Protein AF-0000000065775229 (afdb_homodimer)

Secondary structure (DSSP, 8-state):
-EEEEEE---HHHHTTTEEEES--SS-SEEETTTTEEEE---S---B-TT-EEEEEEEEE--B-SSEEEEEEEE-TTB-EEEEESS---EEEEEEEEETTEEEEEEEEEPPTT-EEEEPTT-EEPPPEEBSS-EEEEEEEEESSS---EEEEEEEEEEEE-/-EEEEEE---HHHHTTTEEEES--SS-SEEETTTTEEEE---S---B-TT-EEEEEEEEE--B-SSEEEEEEEE-TTB-EEEEESS---EEEEEEEEETTEEEEEEEEEPPTT-EEEEPTT-EEPPPEEBSS-EEEEEEEEESSS---EEEEEEEEEEEE-

Sequence (322 aa):
MERLMIEPLTAEAFAPFGDLIDVLGPPDRLINAGLCGRHHDLARLDFDAEGRAGISLFDAQARTLPHVLDLVERHPLGSQAFLPLDGVPFLVCVAEDADGVPVRFRAFLTAPGQGVNILRNCWHGVLAPIGAPGRYAVVDRIGPGANLQEYPLPVPLLVEGMERLMIEPLTAEAFAPFGDLIDVLGPPDRLINAGLCGRHHDLARLDFDAEGRAGISLFDAQARTLPHVLDLVERHPLGSQAFLPLDGVPFLVCVAEDADGVPVRFRAFLTAPGQGVNILRNCWHGVLAPIGAPGRYAVVDRIGPGANLQEYPLPVPLLVEG

pLDDT: mean 97.76, std 1.79, range [86.38, 98.94]

Nearest PDB structures (foldseek):
  2bdr-assembly1_B  TM=9.431E-01  e=4.589E-16  Pseudomonas putida KT2440
  1yqc-assembly1_B  TM=9.133E-01  e=1.201E-13  Escherichia coli O157:H7
  1xsq-assembly1_A  TM=9.050E-01  e=7.170E-14  Escherichia coli
  1xsr-assembly1_B  TM=9.024E-01  e=1.140E-13  Shigella flexneri
  4lej-assembly1_A  TM=4.852E-01  e=2.423E-02  Pinus koraiensis

Radius of gyration: 20.3 Å; Cα contacts (8 Å, |Δi|>4): 924; chains: 2; bounding box: 38×64×42 Å

InterPro domains:
  IPR007247 Ureidoglycolate lyase [PF04115] (1-159)
  IPR007247 Ureidoglycolate lyase [PIRSF017306] (4-143)
  IPR007247 Ureidoglycolate lyase [PTHR21221] (3-133)
  IPR011051 RmlC-like cupin domain superfamily [SSF51182] (3-159)
  IPR023525 Ureidoglycolate lyase, bacterial [MF_00616] (2-161)
  IPR024060 Ureidoglycolate lyase domain superfamily [G3DSA:2.60.120.480] (2-158)
  IPR047233 Ureidoglycolate amidohydrolase, cupin domain [cd20298] (53-141)

Organism: Rhodobacter capsulatus (strain ATCC BAA-309 / NBRC 16581 / SB1003) (NCBI:txid272942)

Structure (mmCIF, N/CA/C/O backbone):
data_AF-0000000065775229-model_v1
#
loop_
_entity.id
_entity.type
_entity.pdbx_description
1 polymer 'Ureidoglycolate lyase'
#
loop_
_atom_site.group_PDB
_atom_site.id
_atom_site.type_symbol
_atom_site.label_atom_id
_atom_site.label_alt_id
_atom_site.label_comp_id
_atom_site.label_asym_id
_atom_site.label_entity_id
_atom_site.label_seq_id
_atom_site.pdbx_PDB_ins_code
_atom_site.Cartn_x
_atom_site.Cartn_y
_atom_site.Cartn_z
_atom_site.occupancy
_atom_site.B_iso_or_equiv
_atom_site.auth_seq_id
_atom_site.auth_comp_id
_atom_site.auth_asym_id
_atom_site.auth_atom_id
_atom_site.pdbx_PDB_model_num
ATOM 1 N N . MET A 1 1 ? 5.926 33.031 14.641 1 86.38 1 MET A N 1
ATOM 2 C CA . MET A 1 1 ? 5.574 31.625 14.352 1 86.38 1 MET A CA 1
ATOM 3 C C . MET A 1 1 ? 5.934 30.719 15.531 1 86.38 1 MET A C 1
ATOM 5 O O . MET A 1 1 ? 6.992 30.875 16.141 1 86.38 1 MET A O 1
ATOM 9 N N . GLU A 1 2 ? 4.977 30 16 1 93.44 2 GLU A N 1
ATOM 10 C CA . GLU A 1 2 ? 5.23 29.031 17.062 1 93.44 2 GLU A CA 1
ATOM 11 C C . GLU A 1 2 ? 5.953 27.797 16.531 1 93.44 2 GLU A C 1
ATOM 13 O O . GLU A 1 2 ? 5.742 27.391 15.391 1 93.44 2 GLU A O 1
ATOM 18 N N . ARG A 1 3 ? 6.836 27.297 17.359 1 97.69 3 ARG A N 1
ATOM 19 C CA . ARG A 1 3 ? 7.613 26.125 16.984 1 97.69 3 ARG A CA 1
ATOM 20 C C . ARG A 1 3 ? 6.879 24.828 17.344 1 97.69 3 ARG A C 1
ATOM 22 O O . ARG A 1 3 ? 6.254 24.75 18.406 1 97.69 3 ARG A O 1
ATOM 29 N N . LEU A 1 4 ? 6.879 23.938 16.453 1 98.5 4 LEU A N 1
ATOM 30 C CA . LEU A 1 4 ? 6.367 22.594 16.672 1 98.5 4 LEU A CA 1
ATOM 31 C C . LEU A 1 4 ? 7.488 21.562 16.578 1 98.5 4 LEU A C 1
ATOM 33 O O . LEU A 1 4 ? 8.023 21.312 15.492 1 98.5 4 LEU A O 1
ATOM 37 N N . MET A 1 5 ? 7.859 20.906 17.75 1 98.62 5 MET A N 1
ATOM 38 C CA . MET A 1 5 ? 8.977 19.984 17.781 1 98.62 5 MET A CA 1
ATOM 39 C C . MET A 1 5 ? 8.539 18.594 17.312 1 98.62 5 MET A C 1
ATOM 41 O O . MET A 1 5 ? 7.492 18.094 17.719 1 98.62 5 MET A O 1
ATOM 45 N N . ILE A 1 6 ? 9.414 18.016 16.484 1 98.69 6 ILE A N 1
ATOM 46 C CA . ILE A 1 6 ? 9.164 16.641 16.062 1 98.69 6 ILE A CA 1
ATOM 47 C C . ILE A 1 6 ? 9.359 15.688 17.234 1 98.69 6 ILE A C 1
ATOM 49 O O . ILE A 1 6 ? 10.375 15.742 17.938 1 98.69 6 ILE A O 1
ATOM 53 N N . GLU A 1 7 ? 8.375 14.875 17.453 1 98 7 GLU A N 1
ATOM 54 C CA . GLU A 1 7 ? 8.461 13.883 18.516 1 98 7 GLU A CA 1
ATOM 55 C C . GLU A 1 7 ? 8.695 12.484 17.953 1 98 7 GLU A C 1
ATOM 57 O O . GLU A 1 7 ? 8.5 12.25 16.75 1 98 7 GLU A O 1
ATOM 62 N N . PRO A 1 8 ? 9.156 11.523 18.812 1 96.75 8 PRO A N 1
ATOM 63 C CA . PRO A 1 8 ? 9.305 10.148 18.328 1 96.75 8 PRO A CA 1
ATOM 64 C C . PRO A 1 8 ? 7.988 9.547 17.844 1 96.75 8 PRO A C 1
ATOM 66 O O . PRO A 1 8 ? 6.957 9.688 18.5 1 96.75 8 PRO A O 1
ATOM 69 N N . LEU A 1 9 ? 8.047 8.93 16.719 1 98.38 9 LEU A N 1
ATOM 70 C CA . LEU A 1 9 ? 6.871 8.258 16.188 1 98.38 9 LEU A CA 1
ATOM 71 C C . LEU A 1 9 ? 6.742 6.852 16.75 1 98.38 9 LEU A C 1
ATOM 73 O O . LEU A 1 9 ? 7.566 5.98 16.469 1 98.38 9 LEU A O 1
ATOM 77 N N . THR A 1 10 ? 5.809 6.613 17.594 1 98 10 THR A N 1
ATOM 78 C CA . THR A 1 10 ? 5.457 5.293 18.109 1 98 10 THR A CA 1
ATOM 79 C C . THR A 1 10 ? 3.984 4.984 17.844 1 98 10 THR A C 1
ATOM 81 O O . THR A 1 10 ? 3.186 5.898 17.625 1 98 10 THR A O 1
ATOM 84 N N . ALA A 1 11 ? 3.707 3.688 17.891 1 98.06 11 ALA A N 1
ATOM 85 C CA . ALA A 1 11 ? 2.314 3.285 17.703 1 98.06 11 ALA A CA 1
ATOM 86 C C . ALA A 1 11 ? 1.413 3.934 18.75 1 98.06 11 ALA A C 1
ATOM 88 O O . ALA A 1 11 ? 0.312 4.391 18.438 1 98.06 11 ALA A O 1
ATOM 89 N N . GLU A 1 12 ? 1.84 3.99 19.938 1 97.94 12 GLU A N 1
ATOM 90 C CA . GLU A 1 12 ? 1.057 4.539 21.031 1 97.94 12 GLU A CA 1
ATOM 91 C C . GLU A 1 12 ? 0.839 6.039 20.859 1 97.94 12 GLU A C 1
ATOM 93 O O . GLU A 1 12 ? -0.276 6.535 21.047 1 97.94 12 GLU A O 1
ATOM 98 N N . ALA A 1 13 ? 1.871 6.77 20.578 1 98.19 13 ALA A N 1
ATOM 99 C CA . ALA A 1 13 ? 1.801 8.227 20.453 1 98.19 13 ALA A CA 1
ATOM 100 C C . ALA A 1 13 ? 0.902 8.633 19.297 1 98.19 13 ALA A C 1
ATOM 102 O O . ALA A 1 13 ? 0.229 9.664 19.359 1 98.19 13 ALA A O 1
ATOM 103 N N . PHE A 1 14 ? 0.877 7.816 18.234 1 98.75 14 PHE A N 1
ATOM 104 C CA . PHE A 1 14 ? 0.181 8.188 17 1 98.75 14 PHE A CA 1
ATOM 105 C C . PHE A 1 14 ? -1.238 7.633 17 1 98.75 14 PHE A C 1
ATOM 107 O O . PHE A 1 14 ? -2.072 8.055 16.203 1 98.75 14 PHE A O 1
ATOM 114 N N . ALA A 1 15 ? -1.631 6.77 17.922 1 98.62 15 ALA A N 1
ATOM 115 C CA . ALA A 1 15 ? -2.859 5.98 17.969 1 98.62 15 ALA A CA 1
ATOM 116 C C . ALA A 1 15 ? -4.09 6.879 17.875 1 98.62 15 ALA A C 1
ATOM 118 O O . ALA A 1 15 ? -5.082 6.523 17.234 1 98.62 15 ALA A O 1
ATOM 119 N N . PRO A 1 16 ? -4.105 8.055 18.5 1 98.62 16 PRO A N 1
ATOM 120 C CA . PRO A 1 16 ? -5.309 8.891 18.438 1 98.62 16 PRO A CA 1
ATOM 121 C C . PRO A 1 16 ? -5.574 9.43 17.031 1 98.62 16 PRO A C 1
ATOM 123 O O . PRO A 1 16 ? -6.699 9.836 16.719 1 98.62 16 PRO A O 1
ATOM 126 N N . PHE A 1 17 ? -4.543 9.453 16.188 1 98.88 17 PHE A N 1
ATOM 127 C CA . PHE A 1 17 ? -4.637 10.109 14.891 1 98.88 17 PHE A CA 1
ATOM 128 C C . PHE A 1 17 ? -4.613 9.086 13.766 1 98.88 17 PHE A C 1
ATOM 130 O O . PHE A 1 17 ? -5.016 9.391 12.633 1 98.88 17 PHE A O 1
ATOM 137 N N . GLY A 1 18 ? -4.016 7.965 14.086 1 98.81 18 GLY A N 1
ATOM 138 C CA . GLY A 1 18 ? -3.836 6.98 13.031 1 98.81 18 GLY A CA 1
ATOM 139 C C . GLY A 1 18 ? -3.061 5.758 13.477 1 98.81 18 GLY A C 1
ATOM 140 O O . GLY A 1 18 ? -3.025 5.441 14.672 1 98.81 18 GLY A O 1
ATOM 141 N N . ASP A 1 19 ? -2.617 5.039 12.516 1 98.88 19 ASP A N 1
ATOM 142 C CA . ASP A 1 19 ? -1.908 3.785 12.742 1 98.88 19 ASP A CA 1
ATOM 143 C C . ASP A 1 19 ? -0.494 3.842 12.172 1 98.88 19 ASP A C 1
ATOM 145 O O . ASP A 1 19 ? -0.294 4.289 11.039 1 98.88 19 ASP A O 1
ATOM 149 N N . LEU A 1 20 ? 0.449 3.443 13.031 1 98.75 20 LEU A N 1
ATOM 150 C CA . LEU A 1 20 ? 1.784 3.176 12.5 1 98.75 20 LEU A CA 1
ATOM 151 C C . LEU A 1 20 ? 1.82 1.846 11.758 1 98.75 20 LEU A C 1
ATOM 153 O O . LEU A 1 20 ? 1.409 0.816 12.297 1 98.75 20 LEU A O 1
ATOM 157 N N . ILE A 1 21 ? 2.184 1.854 10.523 1 98.75 21 ILE A N 1
ATOM 158 C CA . ILE A 1 21 ? 2.346 0.64 9.727 1 98.75 21 ILE A CA 1
ATOM 159 C C . ILE A 1 21 ? 3.822 0.248 9.688 1 98.75 21 ILE A C 1
ATOM 161 O 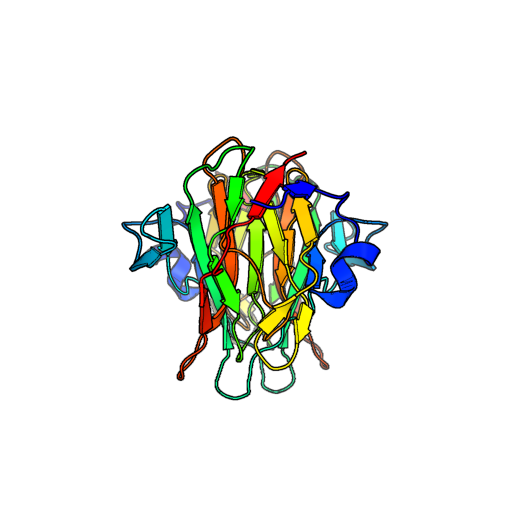O . ILE A 1 21 ? 4.598 0.816 8.914 1 98.75 21 ILE A O 1
ATOM 165 N N . ASP A 1 22 ? 4.156 -0.674 10.484 1 97.19 22 ASP A N 1
ATOM 166 C CA . ASP A 1 22 ? 5.527 -1.135 10.68 1 97.19 22 ASP A CA 1
ATOM 167 C C . ASP A 1 22 ? 5.555 -2.535 11.289 1 97.19 22 ASP A C 1
ATOM 169 O O . ASP A 1 22 ? 4.527 -3.045 11.734 1 97.19 22 ASP A O 1
ATOM 173 N N . VAL A 1 23 ? 6.727 -3.145 11.141 1 95.06 23 VAL A N 1
ATOM 174 C CA . VAL A 1 23 ? 6.953 -4.422 11.805 1 95.06 23 VAL A CA 1
ATOM 175 C C . VAL A 1 23 ? 7.402 -4.184 13.25 1 95.06 23 VAL A C 1
ATOM 177 O O . VAL A 1 23 ? 8.555 -3.816 13.492 1 95.06 23 VAL A O 1
ATOM 180 N N . LEU A 1 24 ? 6.52 -4.324 14.188 1 89.5 24 LEU A N 1
ATOM 181 C CA . LEU A 1 24 ? 6.793 -3.936 15.57 1 89.5 24 LEU A CA 1
ATOM 182 C C . LEU A 1 24 ? 6.988 -5.168 16.453 1 89.5 24 LEU A C 1
ATOM 184 O O . LEU A 1 24 ? 7.352 -5.043 17.625 1 89.5 24 LEU A O 1
ATOM 188 N N . GLY A 1 25 ? 6.941 -6.301 15.969 1 92.25 25 GLY A N 1
ATOM 189 C CA . GLY A 1 25 ? 7.066 -7.555 16.703 1 92.25 25 GLY A CA 1
ATOM 190 C C . GLY A 1 25 ? 7.051 -8.773 15.797 1 92.25 25 GLY A C 1
ATOM 191 O O . GLY A 1 25 ? 7.281 -8.664 14.586 1 92.25 25 GLY A O 1
ATOM 192 N N . PRO A 1 26 ? 6.902 -9.93 16.484 1 96.31 26 PRO A N 1
ATOM 193 C CA . PRO A 1 26 ? 6.801 -11.133 15.648 1 96.31 26 PRO A CA 1
ATOM 194 C C . PRO A 1 26 ? 5.574 -11.117 14.742 1 96.31 26 PRO A C 1
ATOM 196 O O . PRO A 1 26 ? 4.59 -10.438 15.031 1 96.31 26 PRO A O 1
ATOM 199 N N . PRO A 1 27 ? 5.73 -11.789 13.625 1 97.44 27 PRO A N 1
ATOM 200 C CA . PRO A 1 27 ? 4.551 -11.852 12.758 1 97.44 27 PRO A CA 1
ATOM 201 C C . PRO A 1 27 ? 3.363 -12.539 13.438 1 97.44 27 PRO A C 1
ATOM 203 O O . PRO A 1 27 ? 3.551 -13.383 14.312 1 97.44 27 PRO A O 1
ATOM 206 N N . ASP A 1 28 ? 2.174 -12.156 13.031 1 96.94 28 ASP A N 1
ATOM 207 C CA . ASP A 1 28 ? 0.947 -12.773 13.531 1 96.94 28 ASP A CA 1
ATOM 208 C C . ASP A 1 28 ? 0.822 -14.219 13.039 1 96.94 28 ASP A C 1
ATOM 210 O O . ASP A 1 28 ? 0.236 -15.062 13.719 1 96.94 28 ASP A O 1
ATOM 214 N N . ARG A 1 29 ? 1.311 -14.398 11.758 1 96.25 29 ARG A N 1
ATOM 215 C CA . ARG A 1 29 ? 1.207 -15.688 11.094 1 96.25 29 ARG A CA 1
ATOM 216 C C . ARG A 1 29 ? 2.418 -15.945 10.203 1 96.25 29 ARG A C 1
ATOM 218 O O . ARG A 1 29 ? 2.994 -15.008 9.648 1 96.25 29 ARG A O 1
ATOM 225 N N . LEU A 1 30 ? 2.793 -17.219 10.172 1 96.25 30 LEU A N 1
ATOM 226 C CA . LEU A 1 30 ? 3.703 -17.672 9.125 1 96.25 30 LEU A CA 1
ATOM 227 C C . LEU A 1 30 ? 2.932 -18.297 7.969 1 96.25 30 LEU A C 1
ATOM 229 O O . LEU A 1 30 ? 2.133 -19.219 8.18 1 96.25 30 LEU A O 1
ATOM 233 N N . ILE A 1 31 ? 3.152 -17.781 6.809 1 96.06 31 ILE A N 1
ATOM 234 C CA . ILE A 1 31 ? 2.459 -18.281 5.633 1 96.06 31 ILE A CA 1
ATOM 235 C C . ILE A 1 31 ? 3.477 -18.75 4.594 1 96.06 31 ILE A C 1
ATOM 237 O O . ILE A 1 31 ? 4.688 -18.656 4.816 1 96.06 31 ILE A O 1
ATOM 241 N N . ASN A 1 32 ? 2.984 -19.312 3.418 1 95.19 32 ASN A N 1
ATOM 242 C CA . ASN A 1 32 ? 3.842 -19.797 2.344 1 95.19 32 ASN A CA 1
ATOM 243 C C . ASN A 1 32 ? 4.852 -20.828 2.854 1 95.19 32 ASN A C 1
ATOM 245 O O . ASN A 1 32 ? 6.055 -20.688 2.629 1 95.19 32 ASN A O 1
ATOM 249 N N . ALA A 1 33 ? 4.285 -21.828 3.604 1 93.88 33 ALA A N 1
ATOM 250 C CA . ALA A 1 33 ? 5.082 -22.938 4.125 1 93.88 33 ALA A CA 1
ATOM 251 C C . ALA A 1 33 ? 6.199 -22.422 5.031 1 93.88 33 ALA A C 1
ATOM 253 O O . ALA A 1 33 ? 7.32 -22.938 4.988 1 93.88 33 ALA A O 1
ATOM 254 N N . GLY A 1 34 ? 5.906 -21.312 5.691 1 95.25 34 GLY A N 1
ATOM 255 C CA . GLY A 1 34 ? 6.836 -20.781 6.68 1 95.25 34 GLY A CA 1
ATOM 256 C C . GLY A 1 34 ? 7.828 -19.797 6.098 1 95.25 34 GLY A C 1
ATOM 257 O O . GLY A 1 34 ? 8.664 -19.25 6.82 1 95.25 34 GLY A O 1
ATOM 258 N N . LEU A 1 35 ? 7.738 -19.469 4.863 1 96.06 35 LEU A N 1
ATOM 259 C CA . LEU A 1 35 ? 8.734 -18.656 4.184 1 96.06 35 LEU A CA 1
ATOM 260 C C . LEU A 1 35 ? 8.344 -17.172 4.211 1 96.06 35 LEU A C 1
ATOM 262 O O . LEU A 1 35 ? 9.055 -16.328 3.666 1 96.06 35 LEU A O 1
ATOM 266 N N . CYS A 1 36 ? 7.27 -16.859 4.844 1 97.94 36 CYS A N 1
ATOM 267 C CA . CYS A 1 36 ? 6.793 -15.484 4.859 1 97.94 36 CYS A CA 1
ATOM 268 C C . CYS A 1 36 ? 6.082 -15.172 6.168 1 97.94 36 CYS A C 1
ATOM 270 O O . CYS A 1 36 ? 5.172 -15.891 6.578 1 97.94 36 CYS A O 1
ATOM 272 N N . GLY A 1 37 ? 6.562 -14.141 6.898 1 98.31 37 GLY A N 1
ATOM 273 C CA . GLY A 1 37 ? 5.852 -13.633 8.055 1 98.31 37 GLY A CA 1
ATOM 274 C C . GLY A 1 37 ? 4.812 -12.578 7.707 1 98.31 37 GLY A C 1
ATOM 275 O O . GLY A 1 37 ? 5.117 -11.609 7.016 1 98.31 37 GLY A O 1
ATOM 276 N N . ARG A 1 38 ? 3.559 -12.812 8.117 1 98.38 38 ARG A N 1
ATOM 277 C CA . ARG A 1 38 ? 2.48 -11.859 7.883 1 98.38 38 ARG A CA 1
ATOM 278 C C . ARG A 1 38 ? 2.182 -11.055 9.141 1 98.38 38 ARG A C 1
ATOM 280 O O . ARG A 1 38 ? 1.9 -11.625 10.203 1 98.38 38 ARG A O 1
ATOM 287 N N . HIS A 1 39 ? 2.354 -9.75 9.102 1 98.56 39 HIS A N 1
ATOM 288 C CA . HIS A 1 39 ? 1.843 -8.812 10.094 1 98.56 39 HIS A CA 1
ATOM 289 C C . HIS A 1 39 ? 0.469 -8.281 9.688 1 98.56 39 HIS A C 1
ATOM 291 O O . HIS A 1 39 ? 0.359 -7.441 8.797 1 98.56 39 HIS A O 1
ATOM 297 N N . HIS A 1 40 ? -0.554 -8.719 10.375 1 98.31 40 HIS A N 1
ATOM 298 C CA . HIS A 1 40 ? -1.925 -8.773 9.875 1 98.31 40 HIS A CA 1
ATOM 299 C C . HIS A 1 40 ? -2.674 -7.48 10.195 1 98.31 40 HIS A C 1
ATOM 301 O O . HIS A 1 40 ? -2.697 -7.039 11.344 1 98.31 40 HIS A O 1
ATOM 307 N N . ASP A 1 41 ? -3.242 -6.844 9.188 1 98.38 41 ASP A N 1
ATOM 308 C CA . ASP A 1 41 ? -4.266 -5.809 9.312 1 98.38 41 ASP A CA 1
ATOM 309 C C . ASP A 1 41 ? -3.797 -4.672 10.211 1 98.38 41 ASP A C 1
ATOM 311 O O . ASP A 1 41 ? -4.406 -4.41 11.258 1 98.38 41 ASP A O 1
ATOM 315 N N . LEU A 1 42 ? -2.881 -3.893 9.68 1 98.62 42 LEU A N 1
ATOM 316 C CA . LEU A 1 42 ? -2.123 -2.961 10.508 1 98.62 42 LEU A CA 1
ATOM 317 C C . LEU A 1 42 ? -2.734 -1.565 10.453 1 98.62 42 LEU A C 1
ATOM 319 O O . LEU A 1 42 ? -2.256 -0.647 11.125 1 98.62 42 LEU A O 1
ATOM 323 N N . ALA A 1 43 ? -3.76 -1.337 9.703 1 98.75 43 ALA A N 1
ATOM 324 C CA . ALA A 1 43 ? -4.328 -0.006 9.516 1 98.75 43 ALA A CA 1
ATOM 325 C C . ALA A 1 43 ? -5.844 -0.028 9.695 1 98.75 43 ALA A C 1
ATOM 327 O O . ALA A 1 43 ? -6.531 -0.872 9.109 1 98.75 43 ALA A O 1
ATOM 328 N N . ARG A 1 44 ? -6.41 0.854 10.492 1 98.5 44 ARG A N 1
ATOM 329 C CA . ARG A 1 44 ? -7.852 1.054 10.633 1 98.5 44 ARG A CA 1
ATOM 330 C C . ARG A 1 44 ? -8.414 1.806 9.43 1 98.5 44 ARG A C 1
ATOM 332 O O . ARG A 1 44 ? -8.852 2.951 9.555 1 98.5 44 ARG A O 1
ATOM 339 N N . LEU A 1 45 ? -8.398 1.167 8.281 1 98.81 45 LEU A N 1
ATOM 340 C CA . LEU A 1 45 ? -9 1.77 7.094 1 98.81 45 LEU A CA 1
ATOM 341 C C . LEU A 1 45 ? -10.5 1.977 7.285 1 98.81 45 LEU A C 1
ATOM 343 O O . LEU A 1 45 ? -11.18 1.12 7.852 1 98.81 45 LEU A O 1
ATOM 347 N N . ASP A 1 46 ? -10.992 3.125 6.895 1 97.88 46 ASP A N 1
ATOM 348 C CA . ASP A 1 46 ? -12.398 3.484 7.062 1 97.88 46 ASP A CA 1
ATOM 349 C C . ASP A 1 46 ? -12.883 4.359 5.91 1 97.88 46 ASP A C 1
ATOM 351 O O . ASP A 1 46 ? -12.406 5.484 5.734 1 97.88 46 ASP A O 1
ATOM 355 N N . PHE A 1 47 ? -13.828 3.846 5.168 1 97.88 47 PHE A N 1
ATOM 356 C CA . PHE A 1 47 ? -14.43 4.555 4.043 1 97.88 47 PHE A CA 1
ATOM 357 C C . PHE A 1 47 ? -15.953 4.559 4.16 1 97.88 47 PHE A C 1
ATOM 359 O O . PHE A 1 47 ? -16.547 3.568 4.59 1 97.88 47 PHE A O 1
ATOM 366 N N . ASP A 1 48 ? -16.562 5.641 3.838 1 96.88 48 ASP A N 1
ATOM 367 C CA . ASP A 1 48 ? -18.016 5.703 3.926 1 96.88 48 ASP A CA 1
ATOM 368 C C . ASP A 1 48 ? -18.672 4.723 2.955 1 96.88 48 ASP A C 1
ATOM 370 O O . ASP A 1 48 ? -18 4.125 2.115 1 96.88 48 ASP A O 1
ATOM 374 N N . ALA A 1 49 ? -19.984 4.555 2.998 1 94.81 49 ALA A N 1
ATOM 375 C CA . ALA A 1 49 ? -20.734 3.518 2.293 1 94.81 49 ALA A CA 1
ATOM 376 C C . ALA A 1 49 ? -20.656 3.713 0.782 1 94.81 49 ALA A C 1
ATOM 378 O O . ALA A 1 49 ? -20.766 2.752 0.018 1 94.81 49 ALA A O 1
ATOM 379 N N . GLU A 1 50 ? -20.422 4.941 0.378 1 96.94 50 GLU A N 1
ATOM 380 C CA . GLU A 1 50 ? -20.438 5.223 -1.054 1 96.94 50 GLU A CA 1
ATOM 381 C C . GLU A 1 50 ? -19.031 5.16 -1.643 1 96.94 50 GLU A C 1
ATOM 383 O O . GLU A 1 50 ? -18.844 5.289 -2.855 1 96.94 50 GLU A O 1
ATOM 388 N N . GLY A 1 51 ? -18.078 5.012 -0.768 1 97.19 51 GLY A N 1
ATOM 389 C CA . GLY A 1 51 ? -16.703 4.973 -1.209 1 97.19 51 GLY A CA 1
ATOM 390 C C . GLY A 1 51 ? -16.094 3.586 -1.139 1 97.19 51 GLY A C 1
ATOM 391 O O . GLY A 1 51 ? -16.609 2.705 -0.455 1 97.19 51 GLY A O 1
ATOM 392 N N . ARG A 1 52 ? -15.023 3.352 -1.902 1 97.62 52 ARG A N 1
ATOM 393 C CA . ARG A 1 52 ? -14.211 2.141 -1.844 1 97.62 52 ARG A CA 1
ATOM 394 C C . ARG A 1 52 ? -12.734 2.479 -1.64 1 97.62 52 ARG A C 1
ATOM 396 O O . ARG A 1 52 ? -12.32 3.621 -1.849 1 97.62 52 ARG A O 1
ATOM 403 N N . ALA A 1 53 ? -11.984 1.479 -1.213 1 98.56 53 ALA A N 1
ATOM 404 C CA . ALA A 1 53 ? -10.531 1.64 -1.131 1 98.56 53 ALA A CA 1
ATOM 405 C C . ALA A 1 53 ? -9.914 1.739 -2.521 1 98.56 53 ALA A C 1
ATOM 407 O O . ALA A 1 53 ? -10.305 1.011 -3.438 1 98.56 53 ALA A O 1
ATOM 408 N N . GLY A 1 54 ? -9.023 2.635 -2.703 1 98.75 54 GLY A N 1
ATOM 409 C CA . GLY A 1 54 ? -8.195 2.729 -3.893 1 98.75 54 GLY A CA 1
ATOM 410 C C . GLY A 1 54 ? -6.715 2.83 -3.58 1 98.75 54 GLY A C 1
ATOM 411 O O . GLY A 1 54 ? -6.332 3.146 -2.451 1 98.75 54 GLY A O 1
ATOM 412 N N . ILE A 1 55 ? -5.895 2.463 -4.559 1 98.94 55 ILE A N 1
ATOM 413 C CA . ILE A 1 55 ? -4.449 2.641 -4.457 1 98.94 55 ILE A CA 1
ATOM 414 C C . ILE A 1 55 ? -3.979 3.643 -5.508 1 98.94 55 ILE A C 1
ATOM 416 O O . ILE A 1 55 ? -4.223 3.459 -6.703 1 98.94 55 ILE A O 1
ATOM 420 N N . SER A 1 56 ? -3.373 4.68 -5.094 1 98.81 56 SER A N 1
ATOM 421 C CA . SER A 1 56 ? -2.723 5.664 -5.957 1 98.81 56 SER A CA 1
ATOM 422 C C . SER A 1 56 ? -1.236 5.785 -5.633 1 98.81 56 SER A C 1
ATOM 424 O O . SER A 1 56 ? -0.795 5.379 -4.555 1 98.81 56 SER A O 1
ATOM 426 N N . LEU A 1 57 ? -0.496 6.246 -6.578 1 98.75 57 LEU A N 1
ATOM 427 C CA . LEU A 1 57 ? 0.902 6.578 -6.332 1 98.75 57 LEU A CA 1
ATOM 428 C C . LEU A 1 57 ? 1.104 8.094 -6.305 1 98.75 57 LEU A C 1
ATOM 430 O O . LEU A 1 57 ? 0.533 8.812 -7.125 1 98.75 57 LEU A O 1
ATOM 434 N N . PHE A 1 58 ? 1.78 8.578 -5.289 1 98.75 58 PHE A N 1
ATOM 435 C CA . PHE A 1 58 ? 2.154 9.977 -5.137 1 98.75 58 PHE A CA 1
ATOM 436 C C . PHE A 1 58 ? 3.65 10.164 -5.363 1 98.75 58 PHE A C 1
ATOM 438 O O . PHE A 1 58 ? 4.469 9.516 -4.715 1 98.75 58 PHE A O 1
ATOM 445 N N . ASP A 1 59 ? 4.023 10.938 -6.312 1 98.19 59 ASP A N 1
ATOM 446 C CA . ASP A 1 59 ? 5.391 11.406 -6.508 1 98.19 59 ASP A CA 1
ATOM 447 C C . ASP A 1 59 ? 5.574 12.805 -5.934 1 98.19 59 ASP A C 1
ATOM 449 O O . ASP A 1 59 ? 5.125 13.789 -6.523 1 98.19 59 ASP A O 1
ATOM 453 N N . ALA A 1 60 ? 6.238 12.852 -4.762 1 98.44 60 ALA A N 1
ATOM 454 C CA . ALA A 1 60 ? 6.23 14.094 -3.998 1 98.44 60 ALA A CA 1
ATOM 455 C C . ALA A 1 60 ? 7.625 14.719 -3.947 1 98.44 60 ALA A C 1
ATOM 457 O O . ALA A 1 60 ? 8.625 14.008 -3.789 1 98.44 60 ALA A O 1
ATOM 458 N N . GLN A 1 61 ? 7.688 15.984 -4.047 1 98.31 61 GLN A N 1
ATOM 459 C CA . GLN A 1 61 ? 8.945 16.719 -3.943 1 98.31 61 GLN A CA 1
ATOM 460 C C . GLN A 1 61 ? 9.422 16.797 -2.496 1 98.31 61 GLN A C 1
ATOM 462 O O . GLN A 1 61 ? 8.617 16.719 -1.565 1 98.31 61 GLN A O 1
ATOM 467 N N . ALA A 1 62 ? 10.711 16.953 -2.393 1 98.25 62 ALA A N 1
ATOM 468 C CA . ALA A 1 62 ? 11.336 17.016 -1.071 1 98.25 62 ALA A CA 1
ATOM 469 C C . ALA A 1 62 ? 10.969 18.312 -0.349 1 98.25 62 ALA A C 1
ATOM 471 O O . ALA A 1 62 ? 10.789 19.359 -0.982 1 98.25 62 ALA A O 1
ATOM 472 N N . ARG A 1 63 ? 10.82 18.172 0.938 1 97.81 63 ARG A N 1
ATOM 473 C CA . ARG A 1 63 ? 10.82 19.297 1.863 1 97.81 63 ARG A CA 1
ATOM 474 C C . ARG A 1 63 ? 12.055 19.266 2.754 1 97.81 63 ARG A C 1
ATOM 476 O O . ARG A 1 63 ? 12.844 18.328 2.705 1 97.81 63 ARG A O 1
ATOM 483 N N . THR A 1 64 ? 12.242 20.375 3.445 1 97.06 64 THR A N 1
ATOM 484 C CA . THR A 1 64 ? 13.367 20.453 4.371 1 97.06 64 THR A CA 1
ATOM 485 C C . THR A 1 64 ? 12.898 20.938 5.746 1 97.06 64 THR A C 1
ATOM 487 O O . THR A 1 64 ? 11.828 21.531 5.871 1 97.06 64 THR A O 1
ATOM 490 N N . LEU A 1 65 ? 13.805 20.609 6.738 1 97.19 65 LEU A N 1
ATOM 491 C CA . LEU A 1 65 ? 13.609 21.156 8.07 1 97.19 65 LEU A CA 1
ATOM 492 C C . LEU A 1 65 ? 14.539 22.344 8.305 1 97.19 65 LEU A C 1
ATOM 494 O O . LEU A 1 65 ? 15.688 22.328 7.859 1 97.19 65 LEU A O 1
ATOM 498 N N . PRO A 1 66 ? 14.125 23.359 8.906 1 97.94 66 PRO A N 1
ATOM 499 C CA . PRO A 1 66 ? 12.766 23.484 9.43 1 97.94 66 PRO A CA 1
ATOM 500 C C . PRO A 1 66 ? 11.719 23.656 8.336 1 97.94 66 PRO A C 1
ATOM 502 O O . PRO A 1 66 ? 12.031 24.125 7.242 1 97.94 66 PRO A O 1
ATOM 505 N N . HIS A 1 67 ? 10.484 23.156 8.617 1 98.25 67 HIS A N 1
ATOM 506 C CA . HIS A 1 67 ? 9.383 23.156 7.664 1 98.25 67 HIS A CA 1
ATOM 507 C C . HIS A 1 67 ? 8.25 24.062 8.133 1 98.25 67 HIS A C 1
ATOM 509 O O . HIS A 1 67 ? 7.84 24 9.297 1 98.25 67 HIS A O 1
ATOM 515 N N . VAL A 1 68 ? 7.73 24.875 7.25 1 98 68 VAL A N 1
ATOM 516 C CA . VAL A 1 68 ? 6.617 25.766 7.578 1 98 68 VAL A CA 1
ATOM 517 C C . VAL A 1 68 ? 5.297 25.062 7.293 1 98 68 VAL A C 1
ATOM 519 O O . VAL A 1 68 ? 4.992 24.734 6.141 1 98 68 VAL A O 1
ATOM 522 N N . LEU A 1 69 ? 4.594 24.766 8.32 1 98.44 69 LEU A N 1
ATOM 523 C CA . LEU A 1 69 ? 3.24 24.234 8.203 1 98.44 69 LEU A CA 1
ATOM 524 C C . LEU A 1 69 ? 2.215 25.375 8.141 1 98.44 69 LEU A C 1
ATOM 526 O O . LEU A 1 69 ? 1.97 26.047 9.141 1 98.44 69 LEU A O 1
ATOM 530 N N . ASP A 1 70 ? 1.582 25.562 7.055 1 98 70 ASP A N 1
ATOM 531 C CA . ASP A 1 70 ? 0.687 26.719 6.895 1 98 70 ASP A CA 1
ATOM 532 C C . ASP A 1 70 ? -0.719 26.25 6.512 1 98 70 ASP A C 1
ATOM 534 O O . ASP A 1 70 ? -1.64 27.078 6.426 1 98 70 ASP A O 1
ATOM 538 N N . LEU A 1 71 ? -0.88 25 6.301 1 98.38 71 LEU A N 1
ATOM 539 C CA . LEU A 1 71 ? -2.143 24.406 5.875 1 98.38 71 LEU A CA 1
ATOM 540 C C . LEU A 1 71 ? -2.287 22.984 6.426 1 98.38 71 LEU A C 1
ATOM 542 O O . LEU A 1 71 ? -1.329 22.219 6.418 1 98.38 71 LEU A O 1
ATOM 546 N N . VAL A 1 72 ? -3.432 22.672 6.938 1 98.75 72 VAL A N 1
ATOM 547 C CA . VAL A 1 72 ? -3.783 21.281 7.207 1 98.75 72 VAL A CA 1
ATOM 548 C C . VAL A 1 72 ? -5.09 20.938 6.496 1 98.75 72 VAL A C 1
ATOM 550 O O . VAL A 1 72 ? -5.816 21.828 6.051 1 98.75 72 VAL A O 1
ATOM 553 N N . GLU A 1 73 ? -5.281 19.734 6.344 1 98.81 73 GLU A N 1
ATOM 554 C CA . GLU A 1 73 ? -6.477 19.234 5.672 1 98.81 73 GLU A CA 1
ATOM 555 C C . GLU A 1 73 ? -7.031 18 6.379 1 98.81 73 GLU A C 1
ATOM 557 O O . GLU A 1 73 ? -6.391 17.438 7.277 1 98.81 73 GLU A O 1
ATOM 562 N N . ARG A 1 74 ? -8.258 17.609 6.082 1 98.75 74 ARG A N 1
ATOM 563 C CA . ARG A 1 74 ? -8.828 16.344 6.523 1 98.75 74 ARG A CA 1
ATOM 564 C C . ARG A 1 74 ? -9.758 15.766 5.465 1 98.75 74 ARG A C 1
ATOM 566 O O . ARG A 1 74 ? -10.18 16.469 4.543 1 98.75 74 ARG A O 1
ATOM 573 N N . HIS A 1 75 ? -9.953 14.5 5.473 1 98.75 75 HIS A N 1
ATOM 574 C CA . HIS A 1 75 ? -10.836 13.75 4.59 1 98.75 75 HIS A CA 1
ATOM 575 C C . HIS A 1 75 ? -12.016 13.156 5.352 1 98.75 75 HIS A C 1
ATOM 577 O O . HIS A 1 75 ? -11.898 12.094 5.961 1 98.75 75 HIS A O 1
ATOM 583 N N . PRO A 1 76 ? -13.18 13.852 5.336 1 98.56 76 PRO A N 1
ATOM 584 C CA . PRO A 1 76 ? -14.312 13.445 6.168 1 98.56 76 PRO A CA 1
ATOM 585 C C . PRO A 1 76 ? -14.875 12.086 5.777 1 98.56 76 PRO A C 1
ATOM 587 O O . PRO A 1 76 ? -15.57 11.445 6.578 1 98.56 76 PRO A O 1
ATOM 590 N N . LEU A 1 77 ? -14.508 11.555 4.59 1 98.75 77 LEU A N 1
ATOM 591 C CA . LEU A 1 77 ? -15.227 10.383 4.098 1 98.75 77 LEU A CA 1
ATOM 592 C C . LEU A 1 77 ? -14.32 9.156 4.062 1 98.75 77 LEU A C 1
ATOM 594 O O . LEU A 1 77 ? -14.758 8.07 3.676 1 98.75 77 LEU A O 1
ATOM 598 N N . GLY A 1 78 ? -13.078 9.32 4.5 1 98.75 78 GLY A N 1
ATOM 599 C CA . GLY A 1 78 ? -12.234 8.141 4.461 1 98.75 78 GLY A CA 1
ATOM 600 C C . GLY A 1 78 ? -10.867 8.359 5.074 1 98.75 78 GLY A C 1
ATOM 601 O O . GLY A 1 78 ? -10.367 9.492 5.094 1 98.75 78 GLY A O 1
ATOM 602 N N . SER A 1 79 ? -10.289 7.32 5.559 1 98.88 79 SER A N 1
ATOM 603 C CA . SER A 1 79 ? -8.898 7.348 6.012 1 98.88 79 SER A CA 1
ATOM 604 C C . SER A 1 79 ? -7.934 7.418 4.836 1 98.88 79 SER A C 1
ATOM 606 O O . SER A 1 79 ? -8.344 7.262 3.682 1 98.88 79 SER A O 1
ATOM 608 N N . GLN A 1 80 ? -6.719 7.711 5.086 1 98.88 80 GLN A N 1
ATOM 609 C CA . GLN A 1 80 ? -5.688 7.844 4.059 1 98.88 80 GLN A CA 1
ATOM 610 C C . GLN A 1 80 ? -4.352 7.301 4.551 1 98.88 80 GLN A C 1
ATOM 612 O O . GLN A 1 80 ? -3.756 7.848 5.484 1 98.88 80 GLN A O 1
ATOM 617 N N . ALA A 1 81 ? -3.898 6.223 3.98 1 98.94 81 ALA A N 1
ATOM 618 C CA . ALA A 1 81 ? -2.646 5.578 4.367 1 98.94 81 ALA A CA 1
ATOM 619 C C . ALA A 1 81 ? -1.523 5.938 3.398 1 98.94 81 ALA A C 1
ATOM 621 O O . ALA A 1 81 ? -1.737 6.004 2.186 1 98.94 81 ALA A O 1
ATOM 622 N N . PHE A 1 82 ? -0.357 6.211 3.9 1 98.94 82 PHE A N 1
ATOM 623 C CA . PHE A 1 82 ? 0.844 6.5 3.127 1 98.94 82 PHE A CA 1
ATOM 624 C C . PHE A 1 82 ? 1.908 5.434 3.359 1 98.94 82 PHE A C 1
ATOM 626 O O . PHE A 1 82 ? 2.32 5.199 4.496 1 98.94 82 PHE A O 1
ATOM 633 N N . LEU A 1 83 ? 2.32 4.777 2.338 1 98.75 83 LEU A N 1
ATOM 634 C CA . LEU A 1 83 ? 3.375 3.771 2.369 1 98.75 83 LEU A CA 1
ATOM 635 C C . LEU A 1 83 ? 4.551 4.191 1.494 1 98.75 83 LEU A C 1
ATOM 637 O O . LEU A 1 83 ? 4.422 4.273 0.271 1 98.75 83 LEU A O 1
ATOM 641 N N . PRO A 1 84 ? 5.699 4.43 2.084 1 98.19 84 PRO A N 1
ATOM 642 C CA . PRO A 1 84 ? 6.855 4.797 1.266 1 98.19 84 PRO A CA 1
ATOM 643 C C . PRO A 1 84 ? 7.387 3.629 0.436 1 98.19 84 PRO A C 1
ATOM 645 O O . PRO A 1 84 ? 7.602 2.537 0.967 1 98.19 84 PRO A O 1
ATOM 648 N N . LEU A 1 85 ? 7.668 3.881 -0.854 1 97.69 85 LEU A N 1
ATOM 649 C CA . LEU A 1 85 ? 8.078 2.795 -1.737 1 97.69 85 LEU A CA 1
ATOM 650 C C . LEU A 1 85 ? 9.578 2.844 -2.002 1 97.69 85 LEU A C 1
ATOM 652 O O . LEU A 1 85 ? 10.141 1.916 -2.59 1 97.69 85 LEU A O 1
ATOM 656 N N . ASP A 1 86 ? 10.203 3.898 -1.582 1 95.69 86 ASP A N 1
ATOM 657 C CA . ASP A 1 86 ? 11.641 4.027 -1.807 1 95.69 86 ASP A CA 1
ATOM 658 C C . ASP A 1 86 ? 12.367 4.363 -0.508 1 95.69 86 ASP A C 1
ATOM 660 O O . ASP A 1 86 ? 13.508 4.844 -0.536 1 95.69 86 ASP A O 1
ATOM 664 N N . GLY A 1 87 ? 11.641 4.281 0.59 1 95.06 87 GLY A N 1
ATOM 665 C CA . GLY A 1 87 ? 12.258 4.391 1.903 1 95.06 87 GLY A CA 1
ATOM 666 C C . GLY A 1 87 ? 12.453 5.824 2.355 1 95.06 87 GLY A C 1
ATOM 667 O O . GLY A 1 87 ? 13.07 6.078 3.391 1 95.06 87 GLY A O 1
ATOM 668 N N . VAL A 1 88 ? 11.945 6.805 1.618 1 97.19 88 VAL A N 1
ATOM 669 C CA . VAL A 1 88 ? 12.133 8.203 1.982 1 97.19 88 VAL A CA 1
ATOM 670 C C . VAL A 1 88 ? 11.219 8.562 3.15 1 97.19 88 VAL A C 1
ATOM 672 O O . VAL A 1 88 ? 9.992 8.445 3.045 1 97.19 88 VAL A O 1
ATOM 675 N N . PRO A 1 89 ? 11.797 9.031 4.234 1 98.12 89 PRO A N 1
ATOM 676 C CA . PRO A 1 89 ? 10.969 9.453 5.375 1 98.12 89 PRO A CA 1
ATOM 677 C C . PRO A 1 89 ? 10.094 10.656 5.055 1 98.12 89 PRO A C 1
ATOM 679 O O . PRO A 1 89 ? 10.406 11.438 4.152 1 98.12 89 PRO A O 1
ATOM 682 N N . PHE A 1 90 ? 9.023 10.789 5.758 1 98.69 90 PHE A N 1
ATOM 683 C CA . PHE A 1 90 ? 8.164 11.945 5.547 1 98.69 90 PHE A CA 1
ATOM 684 C C . PHE A 1 90 ? 7.617 12.469 6.871 1 98.69 90 PHE A C 1
ATOM 686 O O . PHE A 1 90 ? 7.52 11.719 7.848 1 98.69 90 PHE A O 1
ATOM 693 N N . LEU A 1 91 ? 7.41 13.758 6.914 1 98.81 91 LEU A N 1
ATOM 694 C CA . LEU A 1 91 ? 6.867 14.484 8.055 1 98.81 91 LEU A CA 1
ATOM 695 C C . LEU A 1 91 ? 5.359 14.266 8.172 1 98.81 91 LEU A C 1
ATOM 697 O O . LEU A 1 91 ? 4.641 14.367 7.176 1 98.81 91 LEU A O 1
ATOM 701 N N . VAL A 1 92 ? 4.902 13.875 9.336 1 98.88 92 VAL A N 1
ATOM 702 C CA . VAL A 1 92 ? 3.479 13.703 9.609 1 98.88 92 VAL A CA 1
ATOM 703 C C . VAL A 1 92 ? 3.037 14.688 10.688 1 98.88 92 VAL A C 1
ATOM 705 O O . VAL A 1 92 ? 3.348 14.508 11.867 1 98.88 92 VAL A O 1
ATOM 708 N N . CYS A 1 93 ? 2.363 15.68 10.297 1 98.94 93 CYS A N 1
ATOM 709 C CA . CYS A 1 93 ? 1.772 16.641 11.227 1 98.94 93 CYS A CA 1
ATOM 710 C C . CYS A 1 93 ? 0.28 16.375 11.398 1 98.94 93 CYS A C 1
ATOM 712 O O . CYS A 1 93 ? -0.442 16.203 10.414 1 98.94 93 CYS A O 1
ATOM 714 N N . VAL A 1 94 ? -0.156 16.281 12.625 1 98.94 94 VAL A N 1
ATOM 715 C CA . VAL A 1 94 ? -1.56 16.016 12.914 1 98.94 94 VAL A CA 1
ATOM 716 C C . VAL A 1 94 ? -2.064 16.984 13.977 1 98.94 94 VAL A C 1
ATOM 718 O O . VAL A 1 94 ? -1.271 17.672 14.633 1 98.94 94 VAL A O 1
ATOM 721 N N . ALA A 1 95 ? -3.365 17.078 14.102 1 98.88 95 ALA A N 1
ATOM 722 C CA . ALA A 1 95 ? -3.965 17.969 15.102 1 98.88 95 ALA A CA 1
ATOM 723 C C . ALA A 1 95 ? -5.309 17.422 15.578 1 98.88 95 ALA A C 1
ATOM 725 O O . ALA A 1 95 ? -6.004 16.734 14.836 1 98.88 95 ALA A O 1
ATOM 726 N N . GLU A 1 96 ? -5.621 17.703 16.797 1 98.69 96 GLU A N 1
ATOM 727 C CA . GLU A 1 96 ? -6.969 17.438 17.297 1 98.69 96 GLU A CA 1
ATOM 728 C C . GLU A 1 96 ? -7.984 18.391 16.688 1 98.69 96 GLU A C 1
ATOM 730 O O . GLU A 1 96 ? -7.609 19.391 16.062 1 98.69 96 GLU A O 1
ATOM 735 N N . ASP A 1 97 ? -9.164 18.016 16.734 1 98.62 97 ASP A N 1
ATOM 736 C CA . ASP A 1 97 ? -10.25 18.812 16.172 1 98.62 97 ASP A CA 1
ATOM 737 C C . ASP A 1 97 ? -11.109 19.422 17.266 1 98.62 97 ASP A C 1
ATOM 739 O O . ASP A 1 97 ? -11.727 18.703 18.047 1 98.62 97 ASP A O 1
ATOM 743 N N . ALA A 1 98 ? -11.086 20.75 17.422 1 98.06 98 ALA A N 1
ATOM 744 C CA . ALA A 1 98 ? -11.992 21.484 18.297 1 98.06 98 ALA A CA 1
ATOM 745 C C . ALA A 1 98 ? -13.117 22.141 17.516 1 98.06 98 ALA A C 1
ATOM 747 O O . ALA A 1 98 ? -13.039 23.312 17.172 1 98.06 98 ALA A O 1
ATOM 748 N N . ASP A 1 99 ? -14.211 21.422 17.25 1 96.94 99 ASP A N 1
ATOM 749 C CA . ASP A 1 99 ? -15.391 21.891 16.531 1 96.94 99 ASP A CA 1
ATOM 750 C C . ASP A 1 99 ? -15.008 22.469 15.172 1 96.94 99 ASP A C 1
ATOM 752 O O . ASP A 1 99 ? -15.367 23.594 14.844 1 96.94 99 ASP A O 1
ATOM 756 N N . GLY A 1 100 ? -14.164 21.75 14.5 1 97.25 100 GLY A N 1
ATOM 757 C CA . GLY A 1 100 ? -13.812 22.109 13.141 1 97.25 100 GLY A CA 1
ATOM 758 C C . GLY A 1 100 ? -12.5 22.875 13.047 1 97.25 100 GLY A C 1
ATOM 759 O O . GLY A 1 100 ? -12.023 23.172 11.953 1 97.25 100 GLY A O 1
ATOM 760 N N . VAL A 1 101 ? -11.906 23.172 14.203 1 98.06 101 VAL A N 1
ATOM 761 C CA . VAL A 1 101 ? -10.664 23.938 14.242 1 98.06 101 VAL A CA 1
ATOM 762 C C . VAL A 1 101 ? -9.523 23.031 14.734 1 98.06 101 VAL A C 1
ATOM 764 O O . VAL A 1 101 ? -9.625 22.422 15.797 1 98.06 101 VAL A O 1
ATOM 767 N N . PRO A 1 102 ? -8.453 22.875 13.922 1 98.81 102 PRO A N 1
ATOM 768 C CA . PRO A 1 102 ? -7.316 22.078 14.398 1 98.81 102 PRO A CA 1
ATOM 769 C C . PRO A 1 102 ? -6.617 22.719 15.594 1 98.81 102 PRO A C 1
ATOM 771 O O . PRO A 1 102 ? -6.32 23.906 15.586 1 98.81 102 PRO A O 1
ATOM 774 N N . VAL A 1 103 ? -6.41 21.953 16.594 1 98.31 103 VAL A N 1
ATOM 775 C CA . VAL A 1 103 ? -5.742 22.406 17.812 1 98.31 103 VAL A CA 1
ATOM 776 C C . VAL A 1 103 ? -4.785 21.328 18.312 1 98.31 103 VAL A C 1
ATOM 778 O O . VAL A 1 103 ? -4.863 20.172 17.891 1 98.31 103 VAL A O 1
ATOM 781 N N . ARG A 1 104 ? -3.809 21.703 19.141 1 98.19 104 ARG A N 1
ATOM 782 C CA . ARG A 1 104 ? -2.873 20.781 19.781 1 98.19 104 ARG A CA 1
ATOM 783 C C . ARG A 1 104 ? -2.146 19.938 18.734 1 98.19 104 ARG A C 1
ATOM 785 O O . ARG A 1 104 ? -2.254 18.703 18.75 1 98.19 104 ARG A O 1
ATOM 792 N N . PHE A 1 105 ? -1.425 20.609 17.953 1 98.69 105 PHE A N 1
ATOM 793 C CA . PHE A 1 105 ? -0.67 20.016 16.859 1 98.69 105 PHE A CA 1
ATOM 794 C C . PHE A 1 105 ? 0.442 19.125 17.391 1 98.69 105 PHE A C 1
ATOM 796 O O . PHE A 1 105 ? 1.025 19.406 18.438 1 98.69 105 PHE A O 1
ATOM 803 N N . ARG A 1 106 ? 0.689 18.078 16.703 1 98.81 106 ARG A N 1
ATOM 804 C CA . ARG A 1 106 ? 1.842 17.203 16.906 1 98.81 106 ARG A CA 1
ATOM 805 C C . ARG A 1 106 ? 2.545 16.906 15.586 1 98.81 106 ARG A C 1
ATOM 807 O O . ARG A 1 106 ? 1.91 16.875 14.531 1 98.81 106 ARG A O 1
ATOM 814 N N . ALA A 1 107 ? 3.832 16.703 15.633 1 98.88 107 ALA A N 1
ATOM 815 C CA . ALA A 1 107 ? 4.629 16.391 14.453 1 98.88 107 ALA A CA 1
ATOM 816 C C . ALA A 1 107 ? 5.477 15.141 14.688 1 98.88 107 ALA A C 1
ATOM 818 O O . ALA A 1 107 ? 6.043 14.961 15.773 1 98.88 107 ALA A O 1
ATOM 819 N N . PHE A 1 108 ? 5.508 14.328 13.758 1 98.88 108 PHE A N 1
ATOM 820 C CA . PHE A 1 108 ? 6.316 13.117 13.75 1 98.88 108 PHE A CA 1
ATOM 821 C C . PHE A 1 108 ? 7.113 13.008 12.461 1 98.88 108 PHE A C 1
ATOM 823 O O . PHE A 1 108 ? 6.727 13.57 11.43 1 98.88 108 PHE A O 1
ATOM 830 N N . LEU A 1 109 ? 8.18 12.312 12.516 1 98.62 109 LEU A N 1
ATOM 831 C CA . LEU A 1 109 ? 8.953 11.93 11.344 1 98.62 109 LEU A CA 1
ATOM 832 C C . LEU A 1 109 ? 9.078 10.414 11.242 1 98.62 109 LEU A C 1
ATOM 834 O O . LEU A 1 109 ? 9.516 9.758 12.195 1 98.62 109 LEU A O 1
ATOM 838 N N . THR A 1 110 ? 8.609 9.891 10.125 1 98.44 110 THR A N 1
ATOM 839 C CA . THR A 1 110 ? 8.703 8.445 9.953 1 98.44 110 THR A CA 1
ATOM 840 C C . THR A 1 110 ? 10.156 8.008 9.789 1 98.44 110 THR A C 1
ATOM 842 O O . THR A 1 110 ? 10.977 8.75 9.242 1 98.44 110 THR A O 1
ATOM 845 N N . ALA A 1 111 ? 10.5 6.824 10.328 1 96.62 111 ALA A N 1
ATOM 846 C CA . ALA A 1 111 ? 11.75 6.188 9.945 1 96.62 111 ALA A CA 1
ATOM 847 C C . ALA A 1 111 ? 11.68 5.652 8.516 1 96.62 111 ALA A C 1
ATOM 849 O O . ALA A 1 111 ? 10.594 5.52 7.949 1 96.62 111 ALA A O 1
ATOM 850 N N . PRO A 1 112 ? 12.852 5.414 7.906 1 93.94 112 PRO A N 1
ATOM 851 C CA . PRO A 1 112 ? 12.812 4.824 6.566 1 93.94 112 PRO A CA 1
ATOM 852 C C . PRO A 1 112 ? 11.969 3.551 6.508 1 93.94 112 PRO A C 1
ATOM 854 O O . PRO A 1 112 ? 12.148 2.648 7.328 1 93.94 112 PRO A O 1
ATOM 857 N N . GLY A 1 113 ? 11.031 3.564 5.617 1 92.56 113 GLY A N 1
ATOM 858 C CA . GLY A 1 113 ? 10.234 2.365 5.398 1 92.56 113 GLY A CA 1
ATOM 859 C C . GLY A 1 113 ? 8.953 2.346 6.203 1 92.56 113 GLY A C 1
ATOM 860 O O . GLY A 1 113 ? 8.055 1.541 5.938 1 92.56 113 GLY A O 1
ATOM 861 N N . GLN A 1 114 ? 8.797 3.209 7.191 1 97.5 114 GLN A N 1
ATOM 862 C CA . GLN A 1 114 ? 7.582 3.268 8 1 97.5 114 GLN A CA 1
ATOM 863 C C . GLN A 1 114 ? 6.457 3.982 7.262 1 97.5 114 GLN A C 1
ATOM 865 O O . GLN A 1 114 ? 6.684 5.008 6.613 1 97.5 114 GLN A O 1
ATOM 870 N N . GLY A 1 115 ? 5.262 3.338 7.27 1 98.56 115 GLY A N 1
ATOM 871 C CA . GLY A 1 115 ? 4.062 3.998 6.781 1 98.56 115 GLY A CA 1
ATOM 872 C C . GLY A 1 115 ? 3.113 4.41 7.891 1 98.56 115 GLY A C 1
ATOM 873 O O . GLY A 1 115 ? 3.318 4.055 9.055 1 98.56 115 GLY A O 1
ATOM 874 N N . VAL A 1 116 ? 2.109 5.184 7.527 1 98.94 116 VAL A N 1
ATOM 875 C CA . VAL A 1 116 ? 1.073 5.555 8.484 1 98.94 116 VAL A CA 1
ATOM 876 C C . VAL A 1 116 ? -0.294 5.52 7.809 1 98.94 116 VAL A C 1
ATOM 878 O O . VAL A 1 116 ? -0.393 5.688 6.59 1 98.94 116 VAL A O 1
ATOM 881 N N . ASN A 1 117 ? -1.292 5.199 8.531 1 98.94 117 ASN A N 1
ATOM 882 C CA . ASN A 1 117 ? -2.686 5.461 8.18 1 98.94 117 ASN A CA 1
ATOM 883 C C . ASN A 1 117 ? -3.266 6.602 9.008 1 98.94 117 ASN A C 1
ATOM 885 O O . ASN A 1 117 ? -3.211 6.574 10.242 1 98.94 117 ASN A O 1
ATOM 889 N N . ILE A 1 118 ? -3.717 7.645 8.367 1 98.94 118 ILE A N 1
ATOM 890 C CA . ILE A 1 118 ? -4.402 8.75 9.039 1 98.94 118 ILE A CA 1
ATOM 891 C C . ILE A 1 118 ? -5.902 8.477 9.07 1 98.94 118 ILE A C 1
ATOM 893 O O . ILE A 1 118 ? -6.516 8.203 8.031 1 98.94 118 ILE A O 1
ATOM 897 N N . LEU A 1 119 ? -6.52 8.562 10.234 1 98.88 119 LEU A N 1
ATOM 898 C CA . LEU A 1 119 ? -7.922 8.211 10.422 1 98.88 119 LEU A CA 1
ATOM 899 C C . LEU A 1 119 ? -8.828 9.156 9.641 1 98.88 119 LEU A C 1
ATOM 901 O O . LEU A 1 119 ? -8.461 10.305 9.383 1 98.88 119 LEU A O 1
ATOM 905 N N . ARG A 1 120 ? -9.984 8.641 9.352 1 98.69 120 ARG A N 1
ATOM 906 C CA . ARG A 1 120 ? -11.031 9.438 8.719 1 98.69 120 ARG A CA 1
ATOM 907 C C . ARG A 1 120 ? -11.297 10.719 9.5 1 98.69 120 ARG A C 1
ATOM 909 O O . ARG A 1 120 ? -11.367 10.695 10.734 1 98.69 120 ARG A O 1
ATOM 916 N N . ASN A 1 121 ? -11.32 11.828 8.828 1 98.56 121 ASN A N 1
ATOM 917 C CA . ASN A 1 121 ? -11.727 13.125 9.344 1 98.56 121 ASN A CA 1
ATOM 918 C C . ASN A 1 121 ? -10.68 13.695 10.305 1 98.56 121 ASN A C 1
ATOM 920 O O . ASN A 1 121 ? -10.977 14.625 11.062 1 98.56 121 ASN A O 1
ATOM 924 N N . CYS A 1 122 ? -9.453 13.18 10.312 1 98.81 122 CYS A N 1
ATOM 925 C CA . CYS A 1 122 ? -8.359 13.664 11.141 1 98.81 122 CYS A CA 1
ATOM 926 C C . CYS A 1 122 ? -7.598 14.781 10.438 1 98.81 122 CYS A C 1
ATOM 928 O O . CYS A 1 122 ? -7.227 14.648 9.273 1 98.81 122 CYS A O 1
ATOM 930 N N . TRP A 1 123 ? -7.371 15.891 11.133 1 98.94 123 TRP A N 1
ATOM 931 C CA . TRP A 1 123 ? -6.555 16.969 10.586 1 98.94 123 TRP A CA 1
ATOM 932 C C . TRP A 1 123 ? -5.102 16.516 10.43 1 98.94 123 TRP A C 1
ATOM 934 O O . TRP A 1 123 ? -4.512 15.969 11.367 1 98.94 123 TRP A O 1
ATOM 944 N N . HIS A 1 124 ? -4.578 16.766 9.305 1 98.94 124 HIS A N 1
ATOM 945 C CA . HIS A 1 124 ? -3.174 16.422 9.086 1 98.94 124 HIS A CA 1
ATOM 946 C C . HIS A 1 124 ? -2.551 17.328 8.039 1 98.94 124 HIS A C 1
ATOM 948 O O . HIS A 1 124 ? -3.264 17.984 7.262 1 98.94 124 HIS A O 1
ATOM 954 N N . GLY A 1 125 ? -1.238 17.469 8.062 1 98.75 125 GLY A N 1
ATOM 955 C CA . GLY A 1 125 ? -0.513 18.156 7.008 1 98.75 125 GLY A CA 1
ATOM 956 C C . GLY A 1 125 ? -0.479 17.375 5.707 1 98.75 125 GLY A C 1
ATOM 957 O O . GLY A 1 125 ? -0.816 16.203 5.676 1 98.75 125 GLY A O 1
ATOM 958 N N . VAL A 1 126 ? -0.082 18.078 4.625 1 98.31 126 VAL A N 1
ATOM 959 C CA . VAL A 1 126 ? 0.048 17.391 3.34 1 98.31 126 VAL A CA 1
ATOM 960 C C . VAL A 1 126 ? 1.326 16.562 3.324 1 98.31 126 VAL A C 1
ATOM 962 O O . VAL A 1 126 ? 2.219 16.766 4.148 1 98.31 126 VAL A O 1
ATOM 965 N N . LEU A 1 127 ? 1.344 15.617 2.436 1 98.56 127 LEU A N 1
ATOM 966 C CA . LEU A 1 127 ? 2.516 14.758 2.309 1 98.56 127 LEU A CA 1
ATOM 967 C C . LEU A 1 127 ? 3.785 15.586 2.146 1 98.56 127 LEU A C 1
ATOM 969 O O . LEU A 1 127 ? 3.84 16.484 1.303 1 98.56 127 LEU A O 1
ATOM 973 N N . ALA A 1 128 ? 4.805 15.297 2.98 1 98.44 128 ALA A N 1
ATOM 974 C CA . ALA A 1 128 ? 6.035 16.078 3.01 1 98.44 128 ALA A CA 1
ATOM 975 C C . ALA A 1 128 ? 7.254 15.188 3.197 1 98.44 128 ALA A C 1
ATOM 977 O O . ALA A 1 128 ? 7.738 15.008 4.32 1 98.44 128 ALA A O 1
ATOM 978 N N . PRO A 1 129 ? 7.773 14.625 2.074 1 98.62 129 PRO A N 1
ATOM 979 C CA . PRO A 1 129 ? 9.047 13.906 2.193 1 98.62 129 PRO A CA 1
ATOM 980 C C . PRO A 1 129 ? 10.18 14.797 2.693 1 98.62 129 PRO A C 1
ATOM 982 O O . PRO A 1 129 ? 10.289 15.961 2.285 1 98.62 129 PRO A O 1
ATOM 985 N N . ILE A 1 130 ? 10.938 14.305 3.531 1 98 130 ILE A N 1
ATOM 986 C CA . ILE A 1 130 ? 12.016 15.117 4.098 1 98 130 ILE A CA 1
ATOM 987 C C . ILE A 1 130 ? 13.359 14.625 3.586 1 98 130 ILE A C 1
ATOM 989 O O . ILE A 1 130 ? 13.672 13.43 3.682 1 98 130 ILE A O 1
ATOM 993 N N . GLY A 1 131 ? 14.18 15.523 3.057 1 95.62 131 GLY A N 1
ATOM 994 C CA . GLY A 1 131 ? 15.555 15.25 2.686 1 95.62 131 GLY A CA 1
ATOM 995 C C . GLY A 1 131 ? 15.711 14.844 1.233 1 95.62 131 GLY A C 1
ATOM 996 O O . GLY A 1 131 ? 16.766 15.055 0.633 1 95.62 131 GLY A O 1
ATOM 997 N N . ALA A 1 132 ? 14.727 14.188 0.625 1 97.81 132 ALA A N 1
ATOM 998 C CA . ALA A 1 132 ? 14.719 13.734 -0.763 1 97.81 132 ALA A CA 1
ATOM 999 C C . ALA A 1 132 ? 13.297 13.578 -1.283 1 97.81 132 ALA A C 1
ATOM 1001 O O . ALA A 1 132 ? 12.352 13.438 -0.499 1 97.81 132 ALA A O 1
ATOM 1002 N N . PRO A 1 133 ? 13.102 13.773 -2.613 1 98.31 133 PRO A N 1
ATOM 1003 C CA . PRO A 1 133 ? 11.797 13.383 -3.152 1 98.31 133 PRO A CA 1
ATOM 1004 C C . PRO A 1 133 ? 11.461 11.922 -2.877 1 98.31 133 PRO A C 1
ATOM 1006 O O . PRO A 1 133 ? 12.359 11.094 -2.705 1 98.31 133 PRO A O 1
ATOM 1009 N N . GLY A 1 134 ? 10.203 11.648 -2.766 1 97.62 134 GLY A N 1
ATOM 1010 C CA . GLY A 1 134 ? 9.797 10.289 -2.455 1 97.62 134 GLY A CA 1
ATOM 1011 C C . GLY A 1 134 ? 8.578 9.836 -3.238 1 97.62 134 GLY A C 1
ATOM 1012 O O . GLY A 1 134 ? 7.777 10.656 -3.68 1 97.62 134 GLY A O 1
ATOM 1013 N N . ARG A 1 135 ? 8.508 8.539 -3.49 1 98.12 135 ARG A N 1
ATOM 1014 C CA . ARG A 1 135 ? 7.328 7.891 -4.051 1 98.12 135 ARG A CA 1
ATOM 1015 C C . ARG A 1 135 ? 6.57 7.109 -2.98 1 98.12 135 ARG A C 1
ATOM 1017 O O . ARG A 1 135 ? 7.176 6.352 -2.217 1 98.12 135 ARG A O 1
ATOM 1024 N N . TYR A 1 136 ? 5.207 7.324 -2.908 1 98.62 136 TYR A N 1
ATOM 1025 C CA . TYR A 1 136 ? 4.371 6.715 -1.881 1 98.62 136 TYR A CA 1
ATOM 1026 C C . TYR A 1 136 ? 3.146 6.055 -2.498 1 98.62 136 TYR A C 1
ATOM 1028 O O . TYR A 1 136 ? 2.537 6.598 -3.422 1 98.62 136 TYR A O 1
ATOM 1036 N N . ALA A 1 137 ? 2.881 4.816 -2.107 1 98.88 137 ALA A N 1
ATOM 1037 C CA . ALA A 1 137 ? 1.539 4.289 -2.336 1 98.88 137 ALA A CA 1
ATOM 1038 C C . ALA A 1 137 ? 0.548 4.852 -1.32 1 98.88 137 ALA A C 1
ATOM 1040 O O . ALA A 1 137 ? 0.83 4.879 -0.12 1 98.88 137 ALA A O 1
ATOM 1041 N N . VAL A 1 138 ? -0.532 5.32 -1.804 1 98.88 138 VAL A N 1
ATOM 1042 C CA . VAL A 1 138 ? -1.572 5.887 -0.95 1 98.88 138 VAL A CA 1
ATOM 1043 C C . VAL A 1 138 ? -2.85 5.059 -1.078 1 98.88 138 VAL A C 1
ATOM 1045 O O . VAL A 1 138 ? -3.381 4.891 -2.18 1 98.88 138 VAL A O 1
ATOM 1048 N N . VAL A 1 139 ? -3.25 4.457 0.01 1 98.94 139 VAL A N 1
ATOM 1049 C CA . VAL A 1 139 ? -4.535 3.77 0.082 1 98.94 139 VAL A CA 1
ATOM 1050 C C . VAL A 1 139 ? -5.582 4.695 0.699 1 98.94 139 VAL A C 1
ATOM 1052 O O . VAL A 1 139 ? -5.496 5.039 1.881 1 98.94 139 VAL A O 1
ATOM 1055 N N . ASP A 1 140 ? -6.52 5.125 -0.09 1 98.75 140 ASP A N 1
ATOM 1056 C CA . ASP A 1 140 ? -7.516 6.074 0.391 1 98.75 140 ASP A CA 1
ATOM 1057 C C . ASP A 1 140 ? -8.859 5.867 -0.313 1 98.75 140 ASP A C 1
ATOM 1059 O O . ASP A 1 140 ? -9.039 4.879 -1.028 1 98.75 140 ASP A O 1
ATOM 1063 N N . ARG A 1 141 ? -9.836 6.703 -0.028 1 98.69 141 ARG A N 1
ATOM 1064 C CA . ARG A 1 141 ? -11.227 6.566 -0.465 1 98.69 141 ARG A CA 1
ATOM 1065 C C . ARG A 1 141 ? -11.398 7.039 -1.904 1 98.69 141 ARG A C 1
ATOM 1067 O O . ARG A 1 141 ? -10.992 8.148 -2.248 1 98.69 141 ARG A O 1
ATOM 1074 N N . ILE A 1 142 ? -11.969 6.227 -2.717 1 98.25 142 ILE A N 1
ATOM 1075 C CA . ILE A 1 142 ? -12.43 6.586 -4.055 1 98.25 142 ILE A CA 1
ATOM 1076 C C . ILE A 1 142 ? -13.953 6.566 -4.098 1 98.25 142 ILE A C 1
ATOM 1078 O O . ILE A 1 142 ? -14.578 5.57 -3.721 1 98.25 142 ILE A O 1
ATOM 1082 N N . GLY A 1 143 ? -14.562 7.562 -4.523 1 97.81 143 GLY A N 1
ATOM 1083 C CA . GLY A 1 143 ? -16.016 7.637 -4.598 1 97.81 143 GLY A CA 1
ATOM 1084 C C . GLY A 1 143 ? -16.531 9.055 -4.742 1 97.81 143 GLY A C 1
ATOM 1085 O O . GLY A 1 143 ? -15.75 10.008 -4.777 1 97.81 143 GLY A O 1
ATOM 1086 N N . PRO A 1 144 ? -17.828 9.18 -4.902 1 97.62 144 PRO A N 1
ATOM 1087 C CA . PRO A 1 144 ? -18.438 10.5 -5.074 1 97.62 144 PRO A CA 1
ATOM 1088 C C . PRO A 1 144 ? -18.406 11.336 -3.795 1 97.62 144 PRO A C 1
ATOM 1090 O O . PRO A 1 144 ? -18.109 10.812 -2.719 1 97.62 144 PRO A O 1
ATOM 1093 N N . GLY A 1 145 ? -18.641 12.641 -3.889 1 96.69 145 GLY A N 1
ATOM 1094 C CA . GLY A 1 145 ? -18.719 13.539 -2.75 1 96.69 145 GLY A CA 1
ATOM 1095 C C . GLY A 1 145 ? -17.438 14.289 -2.48 1 96.69 145 GLY A C 1
ATOM 1096 O O . GLY A 1 145 ? -16.375 13.906 -2.971 1 96.69 145 GLY A O 1
ATOM 1097 N N . ALA A 1 146 ? -17.516 15.32 -1.676 1 96.44 146 ALA A N 1
ATOM 1098 C CA . ALA A 1 146 ? -16.375 16.156 -1.32 1 96.44 146 ALA A CA 1
ATOM 1099 C C . ALA A 1 146 ? -15.617 15.555 -0.135 1 96.44 146 ALA A C 1
ATOM 1101 O O . ALA A 1 146 ? -16.062 15.664 1.011 1 96.44 146 ALA A O 1
ATOM 1102 N N . ASN A 1 147 ? -14.523 15 -0.398 1 98.06 147 ASN A N 1
ATOM 1103 C CA . ASN A 1 147 ? -13.742 14.32 0.63 1 98.06 147 ASN A CA 1
ATOM 1104 C C . ASN A 1 147 ? -12.469 15.102 0.966 1 98.06 147 ASN A C 1
ATOM 1106 O O . ASN A 1 147 ? -11.406 14.508 1.147 1 98.06 147 ASN A O 1
ATOM 1110 N N . LEU A 1 148 ? -12.523 16.359 0.91 1 98 148 LEU A N 1
ATOM 1111 C CA . LEU A 1 148 ? -11.383 17.219 1.238 1 98 148 LEU A CA 1
ATOM 1112 C C . LEU A 1 148 ? -11.852 18.531 1.863 1 98 148 LEU A C 1
ATOM 1114 O O . LEU A 1 148 ? -12.68 19.234 1.286 1 98 148 LEU A O 1
ATOM 1118 N N . GLN A 1 149 ? -11.422 18.766 3.045 1 98.25 149 GLN A N 1
ATOM 1119 C CA . GLN A 1 149 ? -11.547 20.047 3.707 1 98.25 149 GLN A CA 1
ATOM 1120 C C . GLN A 1 149 ? -10.18 20.609 4.086 1 98.25 149 GLN A C 1
ATOM 1122 O O . GLN A 1 149 ? -9.344 19.891 4.645 1 98.25 149 GLN A O 1
ATOM 1127 N N . GLU A 1 150 ? -9.977 21.828 3.814 1 98.38 150 GLU A N 1
ATOM 1128 C CA . GLU A 1 150 ? -8.703 22.484 4.105 1 98.38 150 GLU A CA 1
ATOM 1129 C C . GLU A 1 150 ? -8.859 23.562 5.184 1 98.38 150 GLU A C 1
ATOM 1131 O O . GLU A 1 150 ? -9.922 24.172 5.297 1 98.38 150 GLU A O 1
ATOM 1136 N N . TYR A 1 151 ? -7.852 23.75 5.957 1 98.56 151 TYR A N 1
ATOM 1137 C CA . TYR A 1 151 ? -7.777 24.797 6.969 1 98.56 151 TYR A CA 1
ATOM 1138 C C . TYR A 1 151 ? -6.438 25.516 6.91 1 98.56 151 TYR A C 1
ATOM 1140 O O . TYR A 1 151 ? -5.461 25.078 7.527 1 98.56 151 TYR A O 1
ATOM 1148 N N . PRO A 1 152 ? -6.422 26.625 6.16 1 98.31 152 PRO A N 1
ATOM 1149 C CA . PRO A 1 152 ? -5.215 27.453 6.242 1 98.31 152 PRO A CA 1
ATOM 1150 C C . PRO A 1 152 ? -4.973 28 7.645 1 98.31 152 PRO A C 1
ATOM 1152 O O . PRO A 1 152 ? -5.895 28.531 8.273 1 98.31 152 PRO A O 1
ATOM 1155 N N . LEU A 1 153 ? -3.799 27.859 8.117 1 98.12 153 LEU A N 1
ATOM 1156 C CA . LEU A 1 153 ? -3.488 28.328 9.461 1 98.12 153 LEU A CA 1
ATOM 1157 C C . LEU A 1 153 ? -3.305 29.844 9.477 1 98.12 153 LEU A C 1
ATOM 1159 O O . LEU A 1 153 ? -2.5 30.391 8.719 1 98.12 153 LEU A O 1
ATOM 1163 N N . PRO A 1 154 ? -4.086 30.469 10.32 1 97 154 PRO A N 1
ATOM 1164 C CA . PRO A 1 154 ? -3.895 31.922 10.398 1 97 154 PRO A CA 1
ATOM 1165 C C . PRO A 1 154 ? -2.453 32.312 10.727 1 97 154 PRO A C 1
ATOM 1167 O O . PRO A 1 154 ? -1.943 33.312 10.195 1 97 154 PRO A O 1
ATOM 1170 N N . VAL A 1 155 ? -1.835 31.625 11.633 1 97.38 155 VAL A N 1
ATOM 1171 C CA . VAL A 1 155 ? -0.415 31.734 11.945 1 97.38 155 VAL A CA 1
ATOM 1172 C C . VAL A 1 155 ? 0.282 30.406 11.695 1 97.38 155 VAL A C 1
ATOM 1174 O O . VAL A 1 155 ? 0.038 29.422 12.414 1 97.38 155 VAL A O 1
ATOM 1177 N N . PRO A 1 156 ? 1.181 30.422 10.734 1 98.25 156 PRO A N 1
ATOM 1178 C CA . PRO A 1 156 ? 1.879 29.156 10.453 1 98.25 156 PRO A CA 1
ATOM 1179 C C . PRO A 1 156 ? 2.711 28.672 11.633 1 98.25 156 PRO A C 1
ATOM 1181 O O . PRO A 1 156 ? 3.037 29.453 12.531 1 98.25 156 PRO A O 1
ATOM 1184 N N . LEU A 1 157 ? 2.938 27.359 11.625 1 98.69 157 LEU A N 1
ATOM 1185 C CA . LEU A 1 157 ? 3.842 26.75 12.594 1 98.69 157 LEU A CA 1
ATOM 1186 C C . LEU A 1 157 ? 5.176 26.391 11.945 1 98.69 157 LEU A C 1
ATOM 1188 O O . LEU A 1 157 ? 5.223 25.984 10.781 1 98.69 157 LEU A O 1
ATOM 1192 N N . LEU A 1 158 ? 6.23 26.594 12.672 1 98.62 158 LEU A N 1
ATOM 1193 C CA . LEU A 1 158 ? 7.543 26.141 12.227 1 98.62 158 LEU A CA 1
ATOM 1194 C C . LEU A 1 158 ? 7.887 24.781 12.828 1 98.62 158 LEU A C 1
ATOM 1196 O O . LEU A 1 158 ? 8.156 24.688 14.023 1 98.62 158 LEU A O 1
ATOM 1200 N N . VAL A 1 159 ? 7.883 23.734 12.008 1 98.81 159 VAL A N 1
ATOM 1201 C CA . VAL A 1 159 ? 8.172 22.375 12.469 1 98.81 159 VAL A CA 1
ATOM 1202 C C . VAL A 1 159 ? 9.68 22.141 12.461 1 98.81 159 VAL A C 1
ATOM 1204 O O . VAL A 1 159 ? 10.344 22.391 11.453 1 98.81 159 VAL A O 1
ATOM 1207 N N . GLU A 1 160 ? 10.203 21.703 13.586 1 97.75 160 GLU A N 1
ATOM 1208 C CA . GLU A 1 160 ? 11.641 21.484 13.664 1 97.75 160 GLU A CA 1
ATOM 1209 C C . GLU A 1 160 ? 11.977 20.281 14.531 1 97.75 160 GLU A C 1
ATOM 1211 O O . GLU A 1 160 ? 11.109 19.75 15.227 1 97.75 160 GLU A O 1
ATOM 1216 N N . GLY A 1 161 ? 13.297 19.906 14.461 1 89.44 161 GLY A N 1
ATOM 1217 C CA . GLY A 1 161 ? 13.766 18.781 15.25 1 89.44 161 GLY A CA 1
ATOM 1218 C C . GLY A 1 161 ? 14.727 17.875 14.484 1 89.44 161 GLY 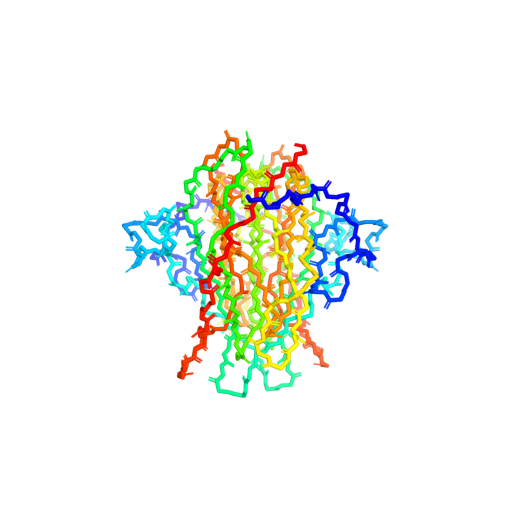A C 1
ATOM 1219 O O . GLY A 1 161 ? 14.875 18.016 13.273 1 89.44 161 GLY A O 1
ATOM 1220 N N . MET B 1 1 ? 9.305 -31.875 -15.953 1 86.44 1 MET B N 1
ATOM 1221 C CA . MET B 1 1 ? 8.766 -30.578 -15.586 1 86.44 1 MET B CA 1
ATOM 1222 C C . MET B 1 1 ? 8.781 -29.625 -16.781 1 86.44 1 MET B C 1
ATOM 1224 O O . MET B 1 1 ? 9.75 -29.594 -17.531 1 86.44 1 MET B O 1
ATOM 1228 N N . GLU B 1 2 ? 7.656 -29.078 -17.094 1 93.44 2 GLU B N 1
ATOM 1229 C CA . GLU B 1 2 ? 7.574 -28.094 -18.172 1 93.44 2 GLU B CA 1
ATOM 1230 C C . GLU B 1 2 ? 8.141 -26.75 -17.734 1 93.44 2 GLU B C 1
ATOM 1232 O O . GLU B 1 2 ? 8.039 -26.375 -16.562 1 93.44 2 GLU B O 1
ATOM 1237 N N . ARG B 1 3 ? 8.781 -26.109 -18.672 1 97.69 3 ARG B N 1
ATOM 1238 C CA . ARG B 1 3 ? 9.391 -24.797 -18.391 1 97.69 3 ARG B CA 1
ATOM 1239 C C . ARG B 1 3 ? 8.391 -23.672 -18.625 1 97.69 3 ARG B C 1
ATOM 1241 O O . ARG B 1 3 ? 7.613 -23.719 -19.578 1 97.69 3 ARG B O 1
ATOM 1248 N N . LEU B 1 4 ? 8.367 -22.781 -17.75 1 98.5 4 LEU B N 1
ATOM 1249 C CA . LEU B 1 4 ? 7.602 -21.547 -17.859 1 98.5 4 LEU B CA 1
ATOM 1250 C C . LEU B 1 4 ? 8.523 -20.328 -17.922 1 98.5 4 LEU B C 1
ATOM 1252 O O . LEU B 1 4 ? 9.164 -19.984 -16.922 1 98.5 4 LEU B O 1
ATOM 1256 N N . MET B 1 5 ? 8.602 -19.641 -19.125 1 98.62 5 MET B N 1
ATOM 1257 C CA . MET B 1 5 ? 9.523 -18.531 -19.312 1 98.62 5 MET B CA 1
ATOM 1258 C C . MET B 1 5 ? 8.93 -17.234 -18.766 1 98.62 5 MET B C 1
ATOM 1260 O O . MET B 1 5 ? 7.762 -16.938 -19.016 1 98.62 5 MET B O 1
ATOM 1264 N N . ILE B 1 6 ? 9.797 -16.5 -18.078 1 98.69 6 ILE B N 1
ATOM 1265 C CA . ILE B 1 6 ? 9.383 -15.195 -17.594 1 98.69 6 ILE B CA 1
ATOM 1266 C C . ILE B 1 6 ? 9.227 -14.234 -18.766 1 98.69 6 ILE B C 1
ATOM 1268 O O . ILE B 1 6 ? 10.117 -14.133 -19.609 1 98.69 6 ILE B O 1
ATOM 1272 N N . GLU B 1 7 ? 8.109 -13.609 -18.828 1 97.94 7 GLU B N 1
ATOM 1273 C CA . GLU B 1 7 ? 7.859 -12.633 -19.875 1 97.94 7 GLU B CA 1
ATOM 1274 C C . GLU B 1 7 ? 7.926 -11.211 -19.344 1 97.94 7 GLU B C 1
ATOM 1276 O O . GLU B 1 7 ? 7.863 -11 -18.125 1 97.94 7 GLU B O 1
ATOM 1281 N N . PRO B 1 8 ? 8.07 -10.188 -20.234 1 96.69 8 PRO B N 1
ATOM 1282 C CA . PRO B 1 8 ? 8.047 -8.805 -19.766 1 96.69 8 PRO B CA 1
ATOM 1283 C C . PRO B 1 8 ? 6.734 -8.438 -19.078 1 96.69 8 PRO B C 1
ATOM 1285 O O . PRO B 1 8 ? 5.656 -8.766 -19.578 1 96.69 8 PRO B O 1
ATOM 1288 N N . LEU B 1 9 ? 6.852 -7.805 -17.953 1 98.38 9 LEU B N 1
ATOM 1289 C CA . LEU B 1 9 ? 5.672 -7.336 -17.234 1 98.38 9 LEU B CA 1
ATOM 1290 C C . LEU B 1 9 ? 5.215 -5.984 -17.766 1 98.38 9 LEU B C 1
ATOM 1292 O O . LEU B 1 9 ? 5.91 -4.977 -17.609 1 98.38 9 LEU B O 1
ATOM 1296 N N . THR B 1 10 ? 4.137 -5.926 -18.469 1 98 10 THR B N 1
ATOM 1297 C CA . THR B 1 10 ? 3.49 -4.695 -18.906 1 98 10 THR B CA 1
ATOM 1298 C C . THR B 1 10 ? 2.045 -4.641 -18.422 1 98 10 THR B C 1
ATOM 1300 O O . THR B 1 10 ? 1.457 -5.676 -18.078 1 98 10 THR B O 1
ATOM 1303 N N . ALA B 1 11 ? 1.544 -3.414 -18.391 1 98.06 11 ALA B N 1
ATOM 1304 C CA . ALA B 1 11 ? 0.148 -3.258 -18 1 98.06 11 ALA B CA 1
ATOM 1305 C C . ALA B 1 11 ? -0.776 -4.062 -18.906 1 98.06 11 ALA B C 1
ATOM 1307 O O . ALA B 1 11 ? -1.723 -4.699 -18.438 1 98.06 11 ALA B O 1
ATOM 1308 N N . GLU B 1 12 ? -0.529 -4.059 -20.141 1 97.94 12 GLU B N 1
ATOM 1309 C CA . GLU B 1 12 ? -1.364 -4.746 -21.125 1 97.94 12 GLU B CA 1
ATOM 1310 C C . GLU B 1 12 ? -1.289 -6.262 -20.938 1 97.94 12 GLU B C 1
ATOM 1312 O O . GLU B 1 12 ? -2.316 -6.945 -20.953 1 97.94 12 GLU B O 1
ATOM 1317 N N . ALA B 1 13 ? -0.119 -6.797 -20.812 1 98.19 13 ALA B N 1
ATOM 1318 C CA . ALA B 1 13 ? 0.084 -8.242 -20.703 1 98.19 13 ALA B CA 1
ATOM 1319 C C . ALA B 1 13 ? -0.541 -8.789 -19.422 1 98.19 13 ALA B C 1
ATOM 1321 O O . ALA B 1 13 ? -1.025 -9.922 -19.406 1 98.19 13 ALA B O 1
ATOM 1322 N N . PHE B 1 14 ? -0.549 -7.977 -18.359 1 98.75 14 PHE B N 1
ATOM 1323 C CA . PHE B 1 14 ? -0.974 -8.445 -17.047 1 98.75 14 PHE B CA 1
ATOM 1324 C C . PHE B 1 14 ? -2.451 -8.148 -16.812 1 98.75 14 PHE B C 1
ATOM 1326 O O . PHE B 1 14 ? -3.064 -8.703 -15.906 1 98.75 14 PHE B O 1
ATOM 1333 N N . ALA B 1 15 ? -3.121 -7.383 -17.656 1 98.62 15 ALA B N 1
ATOM 1334 C CA . ALA B 1 15 ? -4.461 -6.824 -17.5 1 98.62 15 ALA B CA 1
ATOM 1335 C C . ALA B 1 15 ? -5.488 -7.918 -17.234 1 98.62 15 ALA B C 1
ATOM 1337 O O . ALA B 1 15 ? -6.418 -7.73 -16.453 1 98.62 15 ALA B O 1
ATOM 1338 N N . PRO B 1 16 ? -5.395 -9.086 -17.875 1 98.62 16 PRO B N 1
ATOM 1339 C CA . PRO B 1 16 ? -6.41 -10.109 -17.641 1 98.62 16 PRO B CA 1
ATOM 1340 C C . PRO B 1 16 ? -6.359 -10.68 -16.219 1 98.62 16 PRO B C 1
ATOM 1342 O O . PRO B 1 16 ? -7.336 -11.273 -15.75 1 98.62 16 PRO B O 1
ATOM 1345 N N . PHE B 1 17 ? -5.219 -10.508 -15.547 1 98.88 17 PHE B N 1
ATOM 1346 C CA . PHE B 1 17 ? -4.996 -11.156 -14.258 1 98.88 17 PHE B CA 1
ATOM 1347 C C . PHE B 1 17 ? -4.977 -10.125 -13.133 1 98.88 17 PHE B C 1
ATOM 1349 O O . PHE B 1 17 ? -5.141 -10.477 -11.961 1 98.88 17 PHE B O 1
ATOM 1356 N N . GLY B 1 18 ? -4.641 -8.93 -13.523 1 98.81 18 GLY B N 1
ATOM 1357 C CA . GLY B 1 18 ? -4.473 -7.914 -12.492 1 98.81 18 GLY B CA 1
ATOM 1358 C C . GLY B 1 18 ? -4.004 -6.578 -13.039 1 98.81 18 GLY B C 1
ATOM 1359 O O . GLY B 1 18 ? -4.215 -6.277 -14.219 1 98.81 18 GLY B O 1
ATOM 1360 N N . ASP B 1 19 ? -3.547 -5.777 -12.156 1 98.88 19 ASP B N 1
ATOM 1361 C CA . ASP B 1 19 ? -3.109 -4.422 -12.469 1 98.88 19 ASP B CA 1
ATOM 1362 C C . ASP B 1 19 ? -1.637 -4.223 -12.117 1 98.88 19 ASP B C 1
ATOM 1364 O O . ASP B 1 19 ? -1.19 -4.621 -11.039 1 98.88 19 ASP B O 1
ATOM 1368 N N . LEU B 1 20 ? -0.919 -3.678 -13.094 1 98.75 20 LEU B N 1
ATOM 1369 C CA . LEU B 1 20 ? 0.413 -3.176 -12.773 1 98.75 20 LEU B CA 1
ATOM 1370 C C . LEU B 1 20 ? 0.329 -1.849 -12.031 1 98.75 20 LEU B C 1
ATOM 1372 O O . LEU B 1 20 ? -0.331 -0.914 -12.492 1 98.75 20 LEU B O 1
ATOM 1376 N N . ILE B 1 21 ? 0.868 -1.777 -10.859 1 98.75 21 ILE B N 1
ATOM 1377 C CA . ILE B 1 21 ? 0.935 -0.543 -10.086 1 98.75 21 ILE B CA 1
ATOM 1378 C C . ILE B 1 21 ? 2.309 0.1 -10.258 1 98.75 21 ILE B C 1
ATOM 1380 O O . ILE B 1 21 ? 3.279 -0.314 -9.617 1 98.75 21 ILE B O 1
ATOM 1384 N N . ASP B 1 22 ? 2.357 1.056 -11.094 1 97.19 22 ASP B N 1
ATOM 1385 C CA . ASP B 1 22 ? 3.584 1.746 -11.484 1 97.19 22 ASP B CA 1
ATOM 1386 C C . ASP B 1 22 ? 3.277 3.121 -12.07 1 97.19 22 ASP B C 1
ATOM 1388 O O . ASP B 1 22 ? 2.119 3.438 -12.352 1 97.19 22 ASP B O 1
ATOM 1392 N N . VAL B 1 23 ? 4.332 3.93 -12.094 1 95.19 23 VAL B N 1
ATOM 1393 C CA . VAL B 1 23 ? 4.23 5.219 -12.766 1 95.19 23 VAL B CA 1
ATOM 1394 C C . VAL B 1 23 ? 4.492 5.047 -14.258 1 95.19 23 VAL B C 1
ATOM 1396 O O . VAL B 1 23 ? 5.641 4.891 -14.68 1 95.19 23 VAL B O 1
ATOM 1399 N N . LEU B 1 24 ? 3.471 5.016 -15.062 1 89.75 24 LEU B N 1
ATOM 1400 C CA . LEU B 1 24 ? 3.602 4.668 -16.469 1 89.75 24 LEU B CA 1
ATOM 1401 C C . LEU B 1 24 ? 3.441 5.902 -17.344 1 89.75 24 LEU B C 1
ATOM 1403 O O . LEU B 1 24 ? 3.639 5.832 -18.562 1 89.75 24 LEU B O 1
ATOM 1407 N N . GLY B 1 25 ? 3.266 7.012 -16.859 1 92.38 25 GLY B N 1
ATOM 1408 C CA . GLY B 1 25 ? 3.051 8.258 -17.578 1 92.38 25 GLY B CA 1
ATOM 1409 C C . GLY B 1 25 ? 2.953 9.461 -16.672 1 92.38 25 GLY B C 1
ATOM 1410 O O . GLY B 1 25 ? 3.371 9.406 -15.508 1 92.38 25 GLY B O 1
ATOM 1411 N N . PRO B 1 26 ? 2.502 10.562 -17.312 1 96.31 26 PRO B N 1
ATOM 1412 C CA . PRO B 1 26 ? 2.314 11.742 -16.453 1 96.31 26 PRO B CA 1
ATOM 1413 C C . PRO B 1 26 ? 1.263 11.531 -15.375 1 96.31 26 PRO B C 1
ATOM 1415 O O . PRO B 1 26 ? 0.378 10.68 -15.523 1 96.31 26 PRO B O 1
ATOM 1418 N N . PRO B 1 27 ? 1.467 12.227 -14.289 1 97.44 27 PRO B N 1
ATOM 1419 C CA . PRO B 1 27 ? 0.438 12.094 -13.258 1 97.44 27 PRO B CA 1
ATOM 1420 C C . PRO B 1 27 ? -0.938 12.562 -13.734 1 97.44 27 PRO B C 1
ATOM 1422 O O . PRO B 1 27 ? -1.035 13.406 -14.617 1 97.44 27 PRO B O 1
ATOM 1425 N N . ASP B 1 28 ? -1.965 11.992 -13.164 1 96.94 28 ASP B N 1
ATOM 1426 C CA . ASP B 1 28 ? -3.34 12.383 -13.453 1 96.94 28 ASP B CA 1
ATOM 1427 C C . ASP B 1 28 ? -3.633 13.789 -12.938 1 96.94 28 ASP B C 1
ATOM 1429 O O . ASP B 1 28 ? -4.445 14.516 -13.516 1 96.94 28 ASP B O 1
ATOM 1433 N N . ARG B 1 29 ? -2.998 14.078 -11.758 1 96.38 29 ARG B N 1
ATOM 1434 C CA . ARG B 1 29 ? -3.215 15.352 -11.07 1 96.38 29 ARG B CA 1
ATOM 1435 C C . ARG B 1 29 ? -1.951 15.812 -10.359 1 96.38 29 ARG B C 1
ATOM 1437 O O . ARG B 1 29 ? -1.156 14.984 -9.898 1 96.38 29 ARG B O 1
ATOM 1444 N N . LEU B 1 30 ? -1.796 17.125 -10.359 1 96.25 30 LEU B N 1
ATOM 1445 C CA . LEU B 1 30 ? -0.833 17.734 -9.445 1 96.25 30 LEU B CA 1
ATOM 1446 C C . LEU B 1 30 ? -1.521 18.234 -8.18 1 96.25 30 LEU B C 1
ATOM 1448 O O . LEU B 1 30 ? -2.486 19 -8.25 1 96.25 30 LEU B O 1
ATOM 1452 N N . ILE B 1 31 ? -1.035 17.766 -7.078 1 96.12 31 ILE B N 1
ATOM 1453 C CA . ILE B 1 31 ? -1.622 18.156 -5.801 1 96.12 31 ILE B CA 1
ATOM 1454 C C . ILE B 1 31 ? -0.557 18.812 -4.922 1 96.12 31 ILE B C 1
ATOM 1456 O O . ILE B 1 31 ? 0.6 18.938 -5.332 1 96.12 31 ILE B O 1
ATOM 1460 N N . ASN B 1 32 ? -0.951 19.281 -3.688 1 95.25 32 ASN B N 1
ATOM 1461 C CA . ASN B 1 32 ? -0.042 19.938 -2.748 1 95.25 32 ASN B CA 1
ATOM 1462 C C . ASN B 1 32 ? 0.683 21.109 -3.391 1 95.25 32 ASN B C 1
ATOM 1464 O O . ASN B 1 32 ? 1.912 21.188 -3.352 1 95.25 32 ASN B O 1
ATOM 1468 N N . ALA B 1 33 ? -0.169 22 -4.035 1 93.94 33 ALA B N 1
ATOM 1469 C CA . ALA B 1 33 ? 0.329 23.219 -4.656 1 93.94 33 ALA B CA 1
ATOM 1470 C C . ALA B 1 33 ? 1.369 22.906 -5.727 1 93.94 33 ALA B C 1
ATOM 1472 O O . ALA B 1 33 ? 2.377 23.609 -5.848 1 93.94 33 ALA B O 1
ATOM 1473 N N . GLY B 1 34 ? 1.183 21.734 -6.348 1 95.25 34 GLY B N 1
ATOM 1474 C CA . GLY B 1 34 ? 2.031 21.375 -7.469 1 95.25 34 GLY B CA 1
ATOM 1475 C C . GLY B 1 34 ? 3.258 20.578 -7.055 1 95.25 34 GLY B C 1
ATOM 1476 O O . GLY B 1 34 ? 4.055 20.172 -7.902 1 95.25 34 GLY B O 1
ATOM 1477 N N . LEU B 1 35 ? 3.414 20.25 -5.824 1 96.06 35 LEU B N 1
ATOM 1478 C CA . LEU B 1 35 ? 4.633 19.641 -5.312 1 96.06 35 LEU B CA 1
ATOM 1479 C C . LEU B 1 35 ? 4.504 18.109 -5.293 1 96.06 35 LEU B C 1
ATOM 1481 O O . LEU B 1 35 ? 5.426 17.422 -4.867 1 96.06 35 LEU B O 1
ATOM 1485 N N . CYS B 1 36 ? 3.41 17.609 -5.77 1 97.94 36 CYS B N 1
ATOM 1486 C CA . CYS B 1 36 ? 3.184 16.172 -5.727 1 97.94 36 CYS B CA 1
ATOM 1487 C C . CYS B 1 36 ? 2.35 15.719 -6.918 1 97.94 36 CYS B C 1
ATOM 1489 O O . CYS B 1 36 ? 1.278 16.266 -7.18 1 97.94 36 CYS B O 1
ATOM 1491 N N . GLY B 1 37 ? 2.891 14.781 -7.73 1 98.31 37 GLY B N 1
ATOM 1492 C CA . GLY B 1 37 ? 2.111 14.141 -8.781 1 98.31 37 GLY B CA 1
ATOM 1493 C C . GLY B 1 37 ? 1.337 12.93 -8.289 1 98.31 37 GLY B C 1
ATOM 1494 O O . GLY B 1 37 ? 1.907 12.023 -7.676 1 98.31 37 GLY B O 1
ATOM 1495 N N . ARG B 1 38 ? 0.019 12.938 -8.5 1 98.38 38 ARG B N 1
ATOM 1496 C CA . ARG B 1 38 ? -0.832 11.82 -8.125 1 98.38 38 ARG B CA 1
ATOM 1497 C C . ARG B 1 38 ? -1.167 10.953 -9.336 1 98.38 38 ARG B C 1
ATOM 1499 O O . ARG B 1 38 ? -1.696 11.453 -10.336 1 98.38 38 ARG B O 1
ATOM 1506 N N . HIS B 1 39 ? -0.773 9.703 -9.336 1 98.62 39 HIS B N 1
ATOM 1507 C CA . HIS B 1 39 ? -1.255 8.672 -10.242 1 98.62 39 HIS B CA 1
ATOM 1508 C C . HIS B 1 39 ? -2.439 7.914 -9.648 1 98.62 39 HIS B C 1
ATOM 1510 O O . HIS B 1 39 ? -2.264 7.074 -8.766 1 98.62 39 HIS B O 1
ATOM 1516 N N . HIS B 1 40 ? -3.615 8.164 -10.164 1 98.31 40 HIS B N 1
ATOM 1517 C CA . HIS B 1 40 ? -4.883 7.98 -9.469 1 98.31 40 HIS B CA 1
ATOM 1518 C C . HIS B 1 40 ? -5.43 6.574 -9.68 1 98.31 40 HIS B C 1
ATOM 1520 O O . HIS B 1 40 ? -5.555 6.121 -10.82 1 98.31 40 HIS B O 1
ATOM 1526 N N . ASP B 1 41 ? -5.727 5.863 -8.609 1 98.38 41 ASP B N 1
ATOM 1527 C CA . ASP B 1 41 ? -6.562 4.664 -8.586 1 98.38 41 ASP B CA 1
ATOM 1528 C C . ASP B 1 41 ? -6.043 3.615 -9.57 1 98.38 41 ASP B C 1
ATOM 1530 O O . ASP B 1 41 ? -6.746 3.236 -10.508 1 98.38 41 ASP B O 1
ATOM 1534 N N . LEU B 1 42 ? -4.938 3.018 -9.188 1 98.62 42 LEU B N 1
ATOM 1535 C CA . LEU B 1 42 ? -4.164 2.221 -10.133 1 98.62 42 LEU B CA 1
ATOM 1536 C C . LEU B 1 42 ? -4.504 0.741 -10.008 1 98.62 42 LEU B C 1
ATOM 1538 O O . LEU B 1 42 ? -3.982 -0.088 -10.758 1 98.62 42 LEU B O 1
ATOM 1542 N N . ALA B 1 43 ? -5.348 0.34 -9.117 1 98.75 43 ALA B N 1
ATOM 1543 C CA . ALA B 1 43 ? -5.645 -1.068 -8.867 1 98.75 43 ALA B CA 1
ATOM 1544 C C . ALA B 1 43 ? -7.148 -1.312 -8.812 1 98.75 43 ALA B C 1
ATOM 1546 O O . ALA B 1 43 ? -7.875 -0.595 -8.117 1 98.75 43 ALA B O 1
ATOM 1547 N N . ARG B 1 44 ? -7.68 -2.287 -9.523 1 98.5 44 ARG B N 1
ATOM 1548 C CA . ARG B 1 44 ? -9.062 -2.736 -9.438 1 98.5 44 ARG B CA 1
ATOM 1549 C C . ARG B 1 44 ? -9.297 -3.557 -8.18 1 98.5 44 ARG B C 1
ATOM 1551 O O . ARG B 1 44 ? -9.539 -4.766 -8.25 1 98.5 44 ARG B O 1
ATOM 1558 N N . LEU B 1 45 ? -9.219 -2.906 -7.035 1 98.81 45 LEU B N 1
ATOM 1559 C CA . LEU B 1 45 ? -9.516 -3.588 -5.781 1 98.81 45 LEU B CA 1
ATOM 1560 C C . LEU B 1 45 ? -10.969 -4.055 -5.746 1 98.81 45 LEU B C 1
ATOM 1562 O O . LEU B 1 45 ? -11.867 -3.336 -6.188 1 98.81 45 LEU B O 1
ATOM 1566 N N . ASP B 1 46 ? -11.188 -5.266 -5.301 1 97.94 46 ASP B N 1
ATOM 1567 C CA . ASP B 1 46 ? -12.523 -5.867 -5.258 1 97.94 46 ASP B CA 1
ATOM 1568 C C . ASP B 1 46 ? -12.664 -6.797 -4.055 1 97.94 46 ASP B C 1
ATOM 1570 O O . ASP B 1 46 ? -11.977 -7.816 -3.969 1 97.94 46 ASP B O 1
ATOM 1574 N N . PHE B 1 47 ? -13.555 -6.445 -3.172 1 97.88 47 PHE B N 1
ATOM 1575 C CA . PHE B 1 47 ? -13.844 -7.234 -1.981 1 97.88 47 PHE B CA 1
ATOM 1576 C C . PHE B 1 47 ? -15.344 -7.5 -1.866 1 97.88 47 PHE B C 1
ATOM 1578 O O . PHE B 1 47 ? -16.156 -6.637 -2.186 1 97.88 47 PHE B O 1
ATOM 1585 N N . ASP B 1 48 ? -15.711 -8.664 -1.48 1 96.75 48 ASP B N 1
ATOM 1586 C CA . ASP B 1 48 ? -17.125 -8.984 -1.348 1 96.75 48 ASP B CA 1
ATOM 1587 C C . ASP B 1 48 ? -17.781 -8.117 -0.272 1 96.75 48 ASP B C 1
ATOM 1589 O O . ASP B 1 48 ? -17.109 -7.398 0.456 1 96.75 48 ASP B O 1
ATOM 1593 N N . ALA B 1 49 ? -19.094 -8.203 -0.105 1 94.75 49 ALA B N 1
ATOM 1594 C CA . ALA B 1 49 ? -19.891 -7.301 0.72 1 94.75 49 ALA B CA 1
ATOM 1595 C C . ALA B 1 49 ? -19.547 -7.453 2.197 1 94.75 49 ALA B C 1
ATOM 1597 O O . ALA B 1 49 ? -19.719 -6.52 2.984 1 94.75 49 ALA B O 1
ATOM 1598 N N . GLU B 1 50 ? -19.047 -8.609 2.539 1 96.94 50 GLU B N 1
ATOM 1599 C CA . GLU B 1 50 ? -18.797 -8.867 3.953 1 96.94 50 GLU B CA 1
ATOM 1600 C C . GLU B 1 50 ? -17.344 -8.555 4.316 1 96.94 50 GLU B C 1
ATOM 1602 O O . GLU B 1 50 ? -16.953 -8.625 5.488 1 96.94 50 GLU B O 1
ATOM 1607 N N . GLY B 1 51 ? -16.578 -8.266 3.311 1 97.19 51 GLY B N 1
ATOM 1608 C CA . GLY B 1 51 ? -15.172 -7.98 3.533 1 97.19 51 GLY B CA 1
ATOM 1609 C C . GLY B 1 51 ? -14.836 -6.508 3.383 1 97.19 51 GLY B C 1
ATOM 1610 O O . GLY B 1 51 ? -15.586 -5.75 2.77 1 97.19 51 GLY B O 1
ATOM 1611 N N . ARG B 1 52 ? -13.734 -6.074 3.998 1 97.62 52 ARG B N 1
ATOM 1612 C CA . ARG B 1 52 ? -13.164 -4.742 3.828 1 97.62 52 ARG B CA 1
ATOM 1613 C C . ARG B 1 52 ? -11.703 -4.82 3.396 1 97.62 52 ARG B C 1
ATOM 1615 O O . ARG B 1 52 ? -11.062 -5.867 3.529 1 97.62 52 ARG B O 1
ATOM 1622 N N . ALA B 1 53 ? -11.211 -3.715 2.875 1 98.56 53 ALA B N 1
ATOM 1623 C CA . ALA B 1 53 ? -9.781 -3.621 2.574 1 98.56 53 ALA B CA 1
ATOM 1624 C C . ALA B 1 53 ? -8.953 -3.594 3.855 1 98.56 53 ALA B C 1
ATOM 1626 O O . ALA B 1 53 ? -9.32 -2.93 4.828 1 98.56 53 ALA B O 1
ATOM 1627 N N . GLY B 1 54 ? -7.914 -4.32 3.902 1 98.75 54 GLY B N 1
ATOM 1628 C CA . GLY B 1 54 ? -6.91 -4.254 4.949 1 98.75 54 GLY B CA 1
ATOM 1629 C C . GLY B 1 54 ? -5.496 -4.105 4.414 1 98.75 54 GLY B C 1
ATOM 1630 O O . GLY B 1 54 ? -5.242 -4.367 3.238 1 98.75 54 GLY B O 1
ATOM 1631 N N . ILE B 1 55 ? -4.617 -3.584 5.258 1 98.94 55 ILE B N 1
ATOM 1632 C CA . ILE B 1 55 ? -3.195 -3.51 4.938 1 98.94 55 ILE B CA 1
ATOM 1633 C C . ILE B 1 55 ? -2.404 -4.398 5.895 1 98.94 55 ILE B C 1
ATOM 1635 O O . ILE B 1 55 ? -2.49 -4.242 7.113 1 98.94 55 ILE B O 1
ATOM 1639 N N . SER B 1 56 ? -1.689 -5.316 5.375 1 98.81 56 SER B N 1
ATOM 1640 C CA . SER B 1 56 ? -0.756 -6.16 6.113 1 98.81 56 SER B CA 1
ATOM 1641 C C . SER B 1 56 ? 0.662 -6.023 5.57 1 98.81 56 SER B C 1
ATOM 1643 O O . SER B 1 56 ? 0.858 -5.555 4.445 1 98.81 56 SER B O 1
ATOM 1645 N N . LEU B 1 57 ? 1.604 -6.348 6.391 1 98.75 57 LEU B N 1
ATOM 1646 C CA . LEU B 1 57 ? 2.984 -6.434 5.926 1 98.75 57 LEU B CA 1
ATOM 1647 C C . LEU B 1 57 ? 3.439 -7.887 5.848 1 98.75 57 LEU B C 1
ATOM 1649 O O . LEU B 1 57 ? 3.133 -8.688 6.738 1 98.75 57 LEU B O 1
ATOM 1653 N N . PHE B 1 58 ? 4.035 -8.25 4.738 1 98.75 58 PHE B N 1
ATOM 1654 C CA . PHE B 1 58 ? 4.621 -9.562 4.516 1 98.75 58 PHE B CA 1
ATOM 1655 C C . PHE B 1 58 ? 6.145 -9.484 4.516 1 98.75 58 PHE B C 1
ATOM 1657 O O . PHE B 1 58 ? 6.73 -8.695 3.77 1 98.75 58 PHE B O 1
ATOM 1664 N N . ASP B 1 59 ? 6.785 -10.18 5.371 1 98.12 59 ASP B N 1
ATOM 1665 C CA . ASP B 1 59 ? 8.227 -10.398 5.352 1 98.12 59 ASP B CA 1
ATOM 1666 C C . ASP B 1 59 ? 8.562 -11.758 4.734 1 98.12 59 ASP B C 1
ATOM 1668 O O . ASP B 1 59 ? 8.383 -12.797 5.371 1 98.12 59 ASP B O 1
ATOM 1672 N N . ALA B 1 60 ? 9.039 -11.703 3.475 1 98.44 60 ALA B N 1
ATOM 1673 C CA . ALA B 1 60 ? 9.141 -12.938 2.705 1 98.44 60 ALA B CA 1
ATOM 1674 C C . ALA B 1 60 ? 10.594 -13.305 2.434 1 98.44 60 ALA B C 1
ATOM 1676 O O . ALA B 1 60 ? 11.414 -12.438 2.133 1 98.44 60 ALA B O 1
ATOM 1677 N N . GLN B 1 61 ? 10.898 -14.539 2.514 1 98.31 61 GLN B N 1
ATOM 1678 C CA . GLN B 1 61 ? 12.227 -15.055 2.211 1 98.31 61 GLN B CA 1
ATOM 1679 C C . GLN B 1 61 ? 12.484 -15.062 0.708 1 98.31 61 GLN B C 1
ATOM 1681 O O . GLN B 1 61 ? 11.547 -15.133 -0.088 1 98.31 61 GLN B O 1
ATOM 1686 N N . ALA B 1 62 ? 13.75 -15 0.411 1 98.25 62 ALA B N 1
ATOM 1687 C CA . ALA B 1 62 ? 14.164 -14.969 -0.989 1 98.25 62 ALA B CA 1
ATOM 1688 C C . ALA B 1 62 ? 13.922 -16.312 -1.665 1 98.25 62 ALA B C 1
ATOM 1690 O O . ALA B 1 62 ? 14.016 -17.359 -1.024 1 98.25 62 ALA B O 1
ATOM 1691 N N . ARG B 1 63 ? 13.555 -16.203 -2.914 1 97.81 63 ARG B N 1
ATOM 1692 C CA . ARG B 1 63 ? 13.617 -17.328 -3.844 1 97.81 63 ARG B CA 1
ATOM 1693 C C . ARG B 1 63 ? 14.68 -17.109 -4.914 1 97.81 63 ARG B C 1
ATOM 1695 O O . ARG B 1 63 ? 15.289 -16.031 -4.973 1 97.81 63 ARG B O 1
ATOM 1702 N N . THR B 1 64 ? 14.945 -18.172 -5.645 1 97.06 64 THR B N 1
ATOM 1703 C CA . THR B 1 64 ? 15.914 -18.062 -6.734 1 97.06 64 THR B CA 1
ATOM 1704 C C . THR B 1 64 ? 15.336 -18.641 -8.023 1 97.06 64 THR B C 1
ATOM 1706 O O . THR B 1 64 ? 14.383 -19.422 -7.992 1 97.06 64 THR B O 1
ATOM 1709 N N . LEU B 1 65 ? 16 -18.172 -9.148 1 97.19 65 LEU B N 1
ATOM 1710 C CA . LEU B 1 65 ? 15.703 -18.766 -10.438 1 97.19 65 LEU B CA 1
ATOM 1711 C C . LEU B 1 65 ? 16.781 -19.781 -10.828 1 97.19 65 LEU B C 1
ATOM 1713 O O . LEU B 1 65 ? 17.953 -19.578 -10.555 1 97.19 65 LEU B O 1
ATOM 1717 N N . PRO B 1 66 ? 16.453 -20.844 -11.375 1 97.88 66 PRO B N 1
ATOM 1718 C CA . PRO B 1 66 ? 15.078 -21.219 -11.695 1 97.88 66 PRO B CA 1
ATOM 1719 C C . PRO B 1 66 ? 14.25 -21.547 -10.453 1 97.88 66 PRO B C 1
ATOM 1721 O O . PRO B 1 66 ? 14.805 -21.953 -9.43 1 97.88 66 PRO B O 1
ATOM 1724 N N . HIS B 1 67 ? 12.93 -21.266 -10.531 1 98.25 67 HIS B N 1
ATOM 1725 C CA . HIS B 1 67 ? 12.008 -21.453 -9.422 1 98.25 67 HIS B CA 1
ATOM 1726 C C . HIS B 1 67 ? 10.992 -22.547 -9.727 1 98.25 67 HIS B C 1
ATOM 1728 O O . HIS B 1 67 ? 10.406 -22.578 -10.805 1 98.25 67 HIS B O 1
ATOM 1734 N N . VAL B 1 68 ? 10.758 -23.438 -8.773 1 98 68 VAL B N 1
ATOM 1735 C CA . VAL B 1 68 ? 9.781 -24.5 -8.945 1 98 68 VAL B CA 1
ATOM 1736 C C . VAL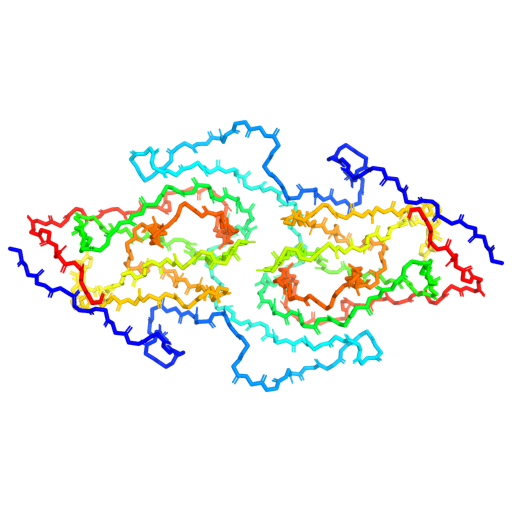 B 1 68 ? 8.414 -24.031 -8.453 1 98 68 VAL B C 1
ATOM 1738 O O . VAL B 1 68 ? 8.234 -23.75 -7.262 1 98 68 VAL B O 1
ATOM 1741 N N . LEU B 1 69 ? 7.52 -23.891 -9.359 1 98.44 69 LEU B N 1
ATOM 1742 C CA . LEU B 1 69 ? 6.129 -23.609 -9.031 1 98.44 69 LEU B CA 1
ATOM 1743 C C . LEU B 1 69 ? 5.336 -24.891 -8.836 1 98.44 69 LEU B C 1
ATOM 1745 O O . LEU B 1 69 ? 5.062 -25.609 -9.797 1 98.44 69 LEU B O 1
ATOM 1749 N N . ASP B 1 70 ? 4.918 -25.188 -7.668 1 98 70 ASP B N 1
ATOM 1750 C CA . ASP B 1 70 ? 4.27 -26.469 -7.387 1 98 70 ASP B CA 1
ATOM 1751 C C . ASP B 1 70 ? 2.883 -26.25 -6.785 1 98 70 ASP B C 1
ATOM 1753 O O . ASP B 1 70 ? 2.143 -27.219 -6.574 1 98 70 ASP B O 1
ATOM 1757 N N . LEU B 1 71 ? 2.543 -25.047 -6.535 1 98.38 71 LEU B N 1
ATOM 1758 C CA . LEU B 1 71 ? 1.274 -24.672 -5.918 1 98.38 71 LEU B CA 1
ATOM 1759 C C . LEU B 1 71 ? 0.803 -23.312 -6.418 1 98.38 71 LEU B C 1
ATOM 1761 O O . LEU B 1 71 ? 1.602 -22.391 -6.539 1 98.38 71 LEU B O 1
ATOM 1765 N N . VAL B 1 72 ? -0.444 -23.219 -6.754 1 98.75 72 VAL B N 1
ATOM 1766 C CA . VAL B 1 72 ? -1.068 -21.906 -6.949 1 98.75 72 VAL B CA 1
ATOM 1767 C C . VAL B 1 72 ? -2.295 -21.781 -6.047 1 98.75 72 VAL B C 1
ATOM 1769 O O . VAL B 1 72 ? -2.779 -22.781 -5.504 1 98.75 72 VAL B O 1
ATOM 1772 N N . GLU B 1 73 ? -2.672 -20.625 -5.852 1 98.81 73 GLU B N 1
ATOM 1773 C CA . GLU B 1 73 ? -3.822 -20.344 -5 1 98.81 73 GLU B CA 1
ATOM 1774 C C . GLU B 1 73 ? -4.68 -19.219 -5.594 1 98.81 73 GLU B C 1
ATOM 1776 O O . GLU B 1 73 ? -4.281 -18.578 -6.566 1 98.81 73 GLU B O 1
ATOM 1781 N N . ARG B 1 74 ? -5.887 -19.062 -5.117 1 98.75 74 ARG B N 1
ATOM 1782 C CA . ARG B 1 74 ? -6.734 -17.922 -5.453 1 98.75 74 ARG B CA 1
ATOM 1783 C C . ARG B 1 74 ? -7.578 -17.484 -4.254 1 98.75 74 ARG B C 1
ATOM 1785 O O . ARG B 1 74 ? -7.723 -18.25 -3.289 1 98.75 74 ARG B O 1
ATOM 1792 N N . HIS B 1 75 ? -7.984 -16.281 -4.207 1 98.75 75 HIS B N 1
ATOM 1793 C CA . HIS B 1 75 ? -8.836 -15.68 -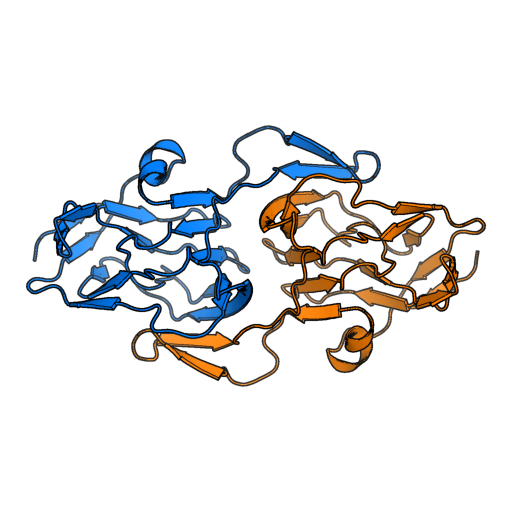3.189 1 98.75 75 HIS B CA 1
ATOM 1794 C C . HIS B 1 75 ? -10.203 -15.312 -3.76 1 98.75 75 HIS B C 1
ATOM 1796 O O . HIS B 1 75 ? -10.359 -14.25 -4.367 1 98.75 75 HIS B O 1
ATOM 1802 N N . PRO B 1 76 ? -11.219 -16.188 -3.584 1 98.56 76 PRO B N 1
ATOM 1803 C CA . PRO B 1 76 ? -12.523 -15.992 -4.23 1 98.56 76 PRO B CA 1
ATOM 1804 C C . PRO B 1 76 ? -13.242 -14.742 -3.742 1 98.56 76 PRO B C 1
ATOM 1806 O O . PRO B 1 76 ? -14.148 -14.242 -4.422 1 98.56 76 PRO B O 1
ATOM 1809 N N . LEU B 1 77 ? -12.789 -14.148 -2.609 1 98.69 77 LEU B N 1
ATOM 1810 C CA . LEU B 1 77 ? -13.625 -13.117 -1.999 1 98.69 77 LEU B CA 1
ATOM 1811 C C . LEU B 1 77 ? -12.945 -11.75 -2.08 1 98.69 77 LEU B C 1
ATOM 1813 O O . LEU B 1 77 ? -13.5 -10.75 -1.612 1 98.69 77 LEU B O 1
ATOM 1817 N N . GLY B 1 78 ? -11.781 -11.703 -2.707 1 98.75 78 GLY B N 1
ATOM 1818 C CA . GLY B 1 78 ? -11.156 -10.391 -2.777 1 98.75 78 GLY B CA 1
ATOM 1819 C C . GLY B 1 78 ? -9.875 -10.383 -3.592 1 98.75 78 GLY B C 1
ATOM 1820 O O . GLY B 1 78 ? -9.195 -11.398 -3.701 1 98.75 78 GLY B O 1
ATOM 1821 N N . SER 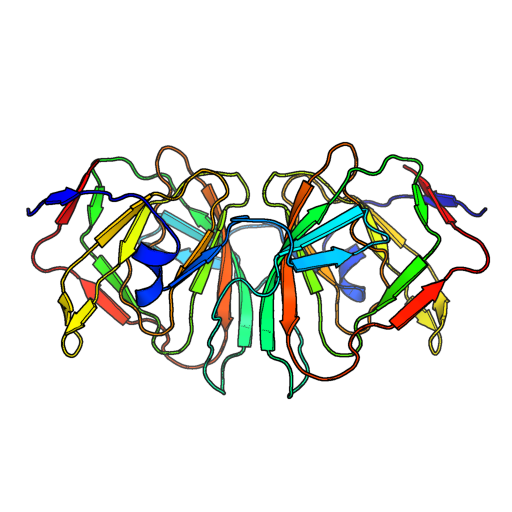B 1 79 ? -9.57 -9.266 -4.141 1 98.88 79 SER B N 1
ATOM 1822 C CA . SER B 1 79 ? -8.281 -9.055 -4.801 1 98.88 79 SER B CA 1
ATOM 1823 C C . SER B 1 79 ? -7.152 -8.945 -3.783 1 98.88 79 SER B C 1
ATOM 1825 O O . SER B 1 79 ? -7.398 -8.844 -2.58 1 98.88 79 SER B O 1
ATOM 1827 N N . GLN B 1 80 ? -5.953 -9.031 -4.223 1 98.88 80 GLN B N 1
ATOM 1828 C CA . GLN B 1 80 ? -4.773 -8.969 -3.367 1 98.88 80 GLN B CA 1
ATOM 1829 C C . GLN B 1 80 ? -3.641 -8.203 -4.047 1 98.88 80 GLN B C 1
ATOM 1831 O O . GLN B 1 80 ? -3.105 -8.656 -5.062 1 98.88 80 GLN B O 1
ATOM 1836 N N . ALA B 1 81 ? -3.293 -7.051 -3.543 1 98.94 81 ALA B N 1
ATOM 1837 C CA . ALA B 1 81 ? -2.246 -6.203 -4.105 1 98.94 81 ALA B CA 1
ATOM 1838 C C . ALA B 1 81 ? -0.944 -6.348 -3.326 1 98.94 81 ALA B C 1
ATOM 1840 O O . ALA B 1 81 ? -0.957 -6.43 -2.096 1 98.94 81 ALA B O 1
ATOM 1841 N N . PHE B 1 82 ? 0.161 -6.418 -3.994 1 98.94 82 PHE B N 1
ATOM 1842 C CA . PHE B 1 82 ? 1.497 -6.484 -3.416 1 98.94 82 PHE B CA 1
ATOM 1843 C C . PHE B 1 82 ? 2.312 -5.25 -3.793 1 98.94 82 PHE B C 1
ATOM 1845 O O . PHE B 1 82 ? 2.5 -4.965 -4.977 1 98.94 82 PHE B O 1
ATOM 1852 N N . LEU B 1 83 ? 2.748 -4.523 -2.834 1 98.75 83 LEU B N 1
ATOM 1853 C CA . LEU B 1 83 ? 3.594 -3.35 -3.012 1 98.75 83 LEU B CA 1
ATOM 1854 C C . LEU B 1 83 ? 4.945 -3.543 -2.326 1 98.75 83 LEU B C 1
ATOM 1856 O O . LEU B 1 83 ? 5.016 -3.629 -1.1 1 98.75 83 LEU B O 1
ATOM 1860 N N . PRO B 1 84 ? 6.012 -3.59 -3.09 1 98.12 84 PRO B N 1
ATOM 1861 C CA . PRO B 1 84 ? 7.324 -3.736 -2.459 1 98.12 84 PRO B CA 1
ATOM 1862 C C . PRO B 1 84 ? 7.758 -2.482 -1.702 1 98.12 84 PRO B C 1
ATOM 1864 O O . PRO B 1 84 ? 7.695 -1.376 -2.244 1 98.12 84 PRO B O 1
ATOM 1867 N N . LEU B 1 85 ? 8.273 -2.668 -0.473 1 97.69 85 LEU B N 1
ATOM 1868 C CA . LEU B 1 85 ? 8.617 -1.518 0.355 1 97.69 85 LEU B CA 1
ATOM 1869 C C . LEU B 1 85 ? 10.125 -1.302 0.387 1 97.69 85 LEU B C 1
ATOM 1871 O O . LEU B 1 85 ? 10.602 -0.289 0.905 1 97.69 85 LEU B O 1
ATOM 1875 N N . ASP B 1 86 ? 10.852 -2.229 -0.149 1 95.69 86 ASP B N 1
ATOM 1876 C CA . ASP B 1 86 ? 12.305 -2.109 -0.144 1 95.69 86 ASP B CA 1
ATOM 1877 C C . ASP B 1 86 ? 12.875 -2.328 -1.542 1 95.69 86 ASP B C 1
ATOM 1879 O O . ASP B 1 86 ? 14.07 -2.607 -1.693 1 95.69 86 ASP B O 1
ATOM 1883 N N . GLY B 1 87 ? 12 -2.375 -2.516 1 95.12 87 GLY B N 1
ATOM 1884 C CA . GLY B 1 87 ? 12.414 -2.393 -3.908 1 95.12 87 GLY B CA 1
ATOM 1885 C C . GLY B 1 87 ? 12.781 -3.781 -4.402 1 95.12 87 GLY B C 1
ATOM 1886 O O . GLY B 1 87 ? 13.266 -3.938 -5.527 1 95.12 87 GLY B O 1
ATOM 1887 N N . VAL B 1 88 ? 12.57 -4.824 -3.607 1 97.19 88 VAL B N 1
ATOM 1888 C CA . VAL B 1 88 ? 12.938 -6.176 -4.016 1 97.19 88 VAL B CA 1
ATOM 1889 C C . VAL B 1 88 ? 11.922 -6.703 -5.031 1 97.19 88 VAL B C 1
ATOM 1891 O O . VAL B 1 88 ? 10.734 -6.797 -4.742 1 97.19 88 VAL B O 1
ATOM 1894 N N . PRO B 1 89 ? 12.406 -7.086 -6.203 1 98.12 89 PRO B N 1
ATOM 1895 C CA . PRO B 1 89 ? 11.508 -7.66 -7.211 1 98.12 89 PRO B CA 1
ATOM 1896 C C . PRO B 1 89 ? 10.914 -9 -6.777 1 98.12 89 PRO B C 1
ATOM 1898 O O . PRO B 1 89 ? 11.492 -9.688 -5.934 1 98.12 89 PRO B O 1
ATOM 1901 N N . PHE B 1 90 ? 9.789 -9.32 -7.324 1 98.69 90 PHE B N 1
ATOM 1902 C CA . PHE B 1 90 ? 9.188 -10.609 -6.996 1 98.69 90 PHE B CA 1
ATOM 1903 C C . PHE B 1 90 ? 8.547 -11.234 -8.227 1 98.69 90 PHE B C 1
ATOM 1905 O O . PHE B 1 90 ? 8.172 -10.523 -9.164 1 98.69 90 PHE B O 1
ATOM 1912 N N . LEU B 1 91 ? 8.555 -12.547 -8.25 1 98.81 91 LEU B N 1
ATOM 1913 C CA . LEU B 1 91 ? 7.98 -13.367 -9.305 1 98.81 91 LEU B CA 1
ATOM 1914 C C . LEU B 1 91 ? 6.461 -13.414 -9.188 1 98.81 91 LEU B C 1
ATOM 1916 O O . LEU B 1 91 ? 5.926 -13.625 -8.094 1 98.81 91 LEU B O 1
ATOM 1920 N N . VAL B 1 92 ? 5.773 -13.133 -10.273 1 98.88 92 VAL B N 1
ATOM 1921 C CA . VAL B 1 92 ? 4.316 -13.211 -10.328 1 98.88 92 VAL B CA 1
ATOM 1922 C C . VAL B 1 92 ? 3.896 -14.273 -11.344 1 98.88 92 VAL B C 1
ATOM 1924 O O . VAL B 1 92 ? 3.992 -14.055 -12.555 1 98.88 92 VAL B O 1
ATOM 1927 N N . CYS B 1 93 ? 3.469 -15.352 -10.867 1 98.94 93 CYS B N 1
ATOM 1928 C CA . CYS B 1 93 ? 2.918 -16.406 -11.711 1 98.94 93 CYS B CA 1
ATOM 1929 C C . CYS B 1 93 ? 1.396 -16.422 -11.656 1 98.94 93 CYS B C 1
ATOM 1931 O O . CYS B 1 93 ? 0.812 -16.359 -10.57 1 98.94 93 CYS B O 1
ATOM 1933 N N . VAL B 1 94 ? 0.771 -16.422 -12.789 1 98.94 94 VAL B N 1
ATOM 1934 C CA . VAL B 1 94 ? -0.687 -16.406 -12.867 1 98.94 94 VAL B CA 1
ATOM 1935 C C . VAL B 1 94 ? -1.169 -17.469 -13.852 1 98.94 94 VAL B C 1
ATOM 1937 O O . VAL B 1 94 ? -0.377 -18 -14.625 1 98.94 94 VAL B O 1
ATOM 1940 N N . ALA B 1 95 ? -2.438 -17.781 -13.781 1 98.88 95 ALA B N 1
ATOM 1941 C CA . ALA B 1 95 ? -3.018 -18.781 -14.688 1 98.88 95 ALA B CA 1
ATOM 1942 C C . ALA B 1 95 ? -4.492 -18.484 -14.945 1 98.88 95 ALA B C 1
ATOM 1944 O O . ALA B 1 95 ? -5.176 -17.906 -14.102 1 98.88 95 ALA B O 1
ATOM 1945 N N . GLU B 1 96 ? -4.934 -18.844 -16.125 1 98.69 96 GLU B N 1
ATOM 1946 C CA . GLU B 1 96 ? -6.363 -18.828 -16.406 1 98.69 96 GLU B CA 1
ATOM 1947 C C . GLU B 1 96 ? -7.094 -19.922 -15.648 1 98.69 96 GLU B C 1
ATOM 1949 O O . GLU B 1 96 ? -6.465 -20.844 -15.109 1 98.69 96 GLU B O 1
ATOM 1954 N N . ASP B 1 97 ? -8.32 -19.75 -15.508 1 98.62 97 ASP B N 1
ATOM 1955 C CA . ASP B 1 97 ? -9.156 -20.703 -14.789 1 98.62 97 ASP B CA 1
ATOM 1956 C C . ASP B 1 97 ? -10.055 -21.484 -15.75 1 98.62 97 ASP B C 1
ATOM 1958 O O . ASP B 1 97 ? -10.891 -20.891 -16.438 1 98.62 97 ASP B O 1
ATOM 1962 N N . ALA B 1 98 ? -9.828 -22.781 -15.93 1 98.06 98 ALA B N 1
ATOM 1963 C CA . ALA B 1 98 ? -10.719 -23.672 -16.672 1 98.06 98 ALA B CA 1
ATOM 1964 C C . ALA B 1 98 ? -11.578 -24.5 -15.727 1 98.06 98 ALA B C 1
ATOM 1966 O O . ALA B 1 98 ? -11.234 -25.641 -15.422 1 98.06 98 ALA B O 1
ATOM 1967 N N . ASP B 1 99 ? -12.727 -23.969 -15.289 1 97 99 ASP B N 1
ATOM 1968 C CA . ASP B 1 99 ? -13.68 -24.641 -14.406 1 97 99 ASP B CA 1
ATOM 1969 C C . ASP B 1 99 ? -13 -25.125 -13.125 1 97 99 ASP B C 1
ATOM 1971 O O . ASP B 1 99 ? -13.109 -26.297 -12.766 1 97 99 ASP B O 1
ATOM 1975 N N . GLY B 1 100 ? -12.195 -24.266 -12.586 1 97.25 100 GLY B N 1
ATOM 1976 C CA . GLY B 1 100 ? -11.578 -24.531 -11.297 1 97.25 100 GLY B CA 1
ATOM 1977 C C . GLY B 1 100 ? -10.164 -25.062 -11.414 1 97.25 100 GLY B C 1
ATOM 1978 O O . GLY B 1 100 ? -9.484 -25.25 -10.406 1 97.25 100 GLY B O 1
ATOM 1979 N N . VAL B 1 101 ? -9.711 -25.266 -12.648 1 98.06 101 VAL B N 1
ATOM 1980 C CA . VAL B 1 101 ? -8.375 -25.797 -12.898 1 98.06 101 VAL B CA 1
ATOM 1981 C C . VAL B 1 101 ? -7.496 -24.719 -13.539 1 98.06 101 VAL B C 1
ATOM 1983 O O . VAL B 1 101 ? -7.863 -24.141 -14.562 1 98.06 101 VAL B O 1
ATOM 1986 N N . PRO B 1 102 ? -6.359 -24.375 -12.898 1 98.81 102 PRO B N 1
ATOM 1987 C CA . PRO B 1 102 ? -5.461 -23.406 -13.531 1 98.81 102 PRO B CA 1
ATOM 1988 C C . PRO B 1 102 ? -4.852 -23.922 -14.836 1 98.81 102 PRO B C 1
ATOM 1990 O O . PRO B 1 102 ? -4.352 -25.047 -14.875 1 98.81 102 PRO B O 1
ATOM 1993 N N . VAL B 1 103 ? -4.941 -23.156 -15.844 1 98.25 103 VAL B N 1
ATOM 1994 C CA . VAL B 1 103 ? -4.395 -23.5 -17.156 1 98.25 103 VAL B CA 1
ATOM 1995 C C . VAL B 1 103 ? -3.723 -22.281 -17.781 1 98.25 103 VAL B C 1
ATOM 1997 O O . VAL B 1 103 ? -3.936 -21.156 -17.328 1 98.25 103 VAL B O 1
ATOM 2000 N N . ARG B 1 104 ? -2.822 -22.5 -18.75 1 98.19 104 ARG B N 1
ATOM 2001 C CA . ARG B 1 104 ? -2.17 -21.422 -19.516 1 98.19 104 ARG B CA 1
ATOM 2002 C C . ARG B 1 104 ? -1.455 -20.453 -18.578 1 98.19 104 ARG B C 1
ATOM 2004 O O . ARG B 1 104 ? -1.782 -19.266 -18.547 1 98.19 104 ARG B O 1
ATOM 2011 N N . PHE B 1 105 ? -0.511 -20.984 -17.922 1 98.69 105 PHE B N 1
ATOM 2012 C CA . PHE B 1 105 ? 0.285 -20.25 -16.953 1 98.69 105 PHE B CA 1
ATOM 2013 C C . PHE B 1 105 ? 1.132 -19.172 -17.625 1 98.69 105 PHE B C 1
ATOM 2015 O O . PHE B 1 105 ? 1.592 -19.375 -18.766 1 98.69 105 PHE B O 1
ATOM 2022 N N . ARG B 1 106 ? 1.292 -18.094 -16.969 1 98.81 106 ARG B N 1
ATOM 2023 C CA . ARG B 1 106 ? 2.23 -17.047 -17.328 1 98.81 106 ARG B CA 1
ATOM 2024 C C . ARG B 1 106 ? 3.062 -16.609 -16.141 1 98.81 106 ARG B C 1
ATOM 2026 O O . ARG B 1 106 ? 2.598 -16.672 -14.992 1 98.81 106 ARG B O 1
ATOM 2033 N N . ALA B 1 107 ? 4.277 -16.188 -16.359 1 98.88 107 ALA B N 1
ATOM 2034 C CA . ALA B 1 107 ? 5.176 -15.711 -15.312 1 98.88 107 ALA B CA 1
ATOM 2035 C C . ALA B 1 107 ? 5.746 -14.344 -15.664 1 98.88 107 ALA B C 1
ATOM 2037 O O . ALA B 1 107 ? 6.109 -14.086 -16.812 1 98.88 107 ALA B O 1
ATOM 2038 N N . PHE B 1 108 ? 5.777 -13.523 -14.742 1 98.88 108 PHE B N 1
ATOM 2039 C CA . PHE B 1 108 ? 6.352 -12.188 -14.836 1 98.88 108 PHE B CA 1
ATOM 2040 C C . PHE B 1 108 ? 7.309 -11.922 -13.68 1 98.88 108 PHE B C 1
ATOM 2042 O O . PHE B 1 108 ? 7.188 -12.539 -12.617 1 98.88 108 PHE B O 1
ATOM 2049 N N . LEU B 1 109 ? 8.219 -11.055 -13.883 1 98.62 109 LEU B N 1
ATOM 2050 C CA . LEU B 1 109 ? 9.078 -10.523 -12.836 1 98.62 109 LEU B CA 1
ATOM 2051 C C . LEU B 1 109 ? 8.953 -9.008 -12.734 1 98.62 109 LEU B C 1
ATOM 2053 O O . LEU B 1 109 ? 9.133 -8.305 -13.734 1 98.62 109 LEU B O 1
ATOM 2057 N N . THR B 1 110 ? 8.57 -8.555 -11.547 1 98.44 110 THR B N 1
ATOM 2058 C CA . THR B 1 110 ? 8.438 -7.113 -11.375 1 98.44 110 THR B CA 1
ATOM 2059 C C . THR B 1 110 ? 9.805 -6.434 -11.422 1 98.44 110 THR B C 1
ATOM 2061 O O . THR B 1 110 ? 10.812 -7.02 -11.008 1 98.44 110 THR B O 1
ATOM 2064 N N . ALA B 1 111 ? 9.859 -5.223 -11.992 1 96.62 111 ALA B N 1
ATOM 2065 C CA . ALA B 1 111 ? 11.031 -4.375 -11.789 1 96.62 111 ALA B CA 1
ATOM 2066 C C . ALA B 1 111 ? 11.086 -3.844 -10.359 1 96.62 111 ALA B C 1
ATOM 2068 O O . ALA B 1 111 ? 10.094 -3.889 -9.633 1 96.62 111 ALA B O 1
ATOM 2069 N N . PRO B 1 112 ? 12.273 -3.398 -9.93 1 94.12 112 PRO B N 1
ATOM 2070 C CA . PRO B 1 112 ? 12.336 -2.805 -8.594 1 94.12 112 PRO B CA 1
ATOM 2071 C C . PRO B 1 112 ? 11.305 -1.697 -8.391 1 94.12 112 PRO B C 1
ATOM 2073 O O . PRO B 1 112 ? 11.203 -0.783 -9.211 1 94.12 112 PRO B O 1
ATOM 2076 N N . GLY B 1 113 ? 10.523 -1.864 -7.367 1 92.75 113 GLY B N 1
ATOM 2077 C CA . GLY B 1 113 ? 9.57 -0.821 -7.016 1 92.75 113 GLY B CA 1
ATOM 2078 C C . GLY B 1 113 ? 8.195 -1.037 -7.617 1 92.75 113 GLY B C 1
ATOM 2079 O O . GLY B 1 113 ? 7.227 -0.4 -7.203 1 92.75 113 GLY B O 1
ATOM 2080 N N . GLN B 1 114 ? 8.047 -1.925 -8.586 1 97.56 114 GLN B N 1
ATOM 2081 C CA . GLN B 1 114 ? 6.754 -2.203 -9.211 1 97.56 114 GLN B CA 1
ATOM 2082 C C . GLN B 1 114 ? 5.895 -3.094 -8.32 1 97.56 114 GLN B C 1
ATOM 2084 O O . GLN B 1 114 ? 6.391 -4.059 -7.73 1 97.56 114 GLN B O 1
ATOM 2089 N N . GLY B 1 115 ? 4.621 -2.672 -8.141 1 98.56 115 GLY B N 1
ATOM 2090 C CA . GLY B 1 115 ? 3.645 -3.523 -7.48 1 98.56 115 GLY B CA 1
ATOM 2091 C C . GLY B 1 115 ? 2.619 -4.105 -8.438 1 98.56 115 GLY B C 1
ATOM 2092 O O . GLY B 1 115 ? 2.578 -3.73 -9.609 1 98.56 115 GLY B O 1
ATOM 2093 N N . VAL B 1 116 ? 1.83 -5.031 -7.945 1 98.94 116 VAL B N 1
ATOM 2094 C CA . VAL B 1 116 ? 0.738 -5.586 -8.742 1 98.94 116 VAL B CA 1
ATOM 2095 C C . VAL B 1 116 ? -0.494 -5.785 -7.859 1 98.94 116 VAL B C 1
ATOM 2097 O O . VAL B 1 116 ? -0.375 -5.938 -6.641 1 98.94 116 VAL B O 1
ATOM 2100 N N . ASN B 1 117 ? -1.631 -5.66 -8.414 1 98.94 117 ASN B N 1
ATOM 2101 C CA . ASN B 1 117 ? -2.887 -6.156 -7.859 1 98.94 117 ASN B CA 1
ATOM 2102 C C . ASN B 1 117 ? -3.377 -7.391 -8.609 1 98.94 117 ASN B C 1
ATOM 2104 O O . ASN B 1 117 ? -3.514 -7.371 -9.828 1 98.94 117 ASN B O 1
ATOM 2108 N N . ILE B 1 118 ? -3.545 -8.484 -7.914 1 98.94 118 ILE B N 1
ATOM 2109 C CA . ILE B 1 118 ? -4.121 -9.695 -8.492 1 98.94 118 ILE B CA 1
ATOM 2110 C C . ILE B 1 118 ? -5.637 -9.688 -8.289 1 98.94 118 ILE B C 1
ATOM 2112 O O . ILE B 1 118 ? -6.121 -9.508 -7.168 1 98.94 118 ILE B O 1
ATOM 2116 N N . LEU B 1 119 ? -6.395 -9.906 -9.352 1 98.88 119 LEU B N 1
ATOM 2117 C CA . LEU B 1 119 ? -7.848 -9.797 -9.32 1 98.88 119 LEU B CA 1
ATOM 2118 C C . LEU B 1 119 ? -8.453 -10.875 -8.43 1 98.88 119 LEU B C 1
ATOM 2120 O O . LEU B 1 119 ? -7.863 -11.938 -8.25 1 98.88 119 LEU B O 1
ATOM 2124 N N . ARG B 1 120 ? -9.625 -10.57 -7.961 1 98.69 120 ARG B N 1
ATOM 2125 C CA . ARG B 1 120 ? -10.406 -11.523 -7.191 1 98.69 120 ARG B CA 1
ATOM 2126 C C . ARG B 1 120 ? -10.562 -12.844 -7.945 1 98.69 120 ARG B C 1
ATOM 2128 O O . ARG B 1 120 ? -10.828 -12.844 -9.148 1 98.69 120 ARG B O 1
ATOM 2135 N N . ASN B 1 121 ? -10.281 -13.914 -7.281 1 98.56 121 ASN B N 1
ATOM 2136 C CA . ASN B 1 121 ? -10.539 -15.273 -7.75 1 98.56 121 ASN B CA 1
ATOM 2137 C C . ASN B 1 121 ? -9.57 -15.672 -8.867 1 98.56 121 ASN B C 1
ATOM 2139 O O . ASN B 1 121 ? -9.812 -16.641 -9.586 1 98.56 121 ASN B O 1
ATOM 2143 N N . CYS B 1 122 ? -8.469 -14.945 -9.062 1 98.81 122 CYS B N 1
ATOM 2144 C CA . CYS B 1 122 ? -7.445 -15.25 -10.047 1 98.81 122 CYS B CA 1
ATOM 2145 C C . CYS B 1 122 ? -6.406 -16.203 -9.484 1 98.81 122 CYS B C 1
ATOM 2147 O O . CYS B 1 122 ? -5.891 -16 -8.383 1 98.81 122 CYS B O 1
ATOM 2149 N N . TRP B 1 123 ? -6.09 -17.281 -10.219 1 98.94 123 TRP B N 1
ATOM 2150 C CA . TRP B 1 123 ? -5.023 -18.188 -9.82 1 98.94 123 TRP B CA 1
ATOM 2151 C C . TRP B 1 123 ? -3.666 -17.5 -9.883 1 98.94 123 TRP B C 1
ATOM 2153 O O . TRP B 1 123 ? -3.328 -16.875 -10.883 1 98.94 123 TRP B O 1
ATOM 2163 N N . HIS B 1 124 ? -2.943 -17.625 -8.852 1 98.94 124 HIS B N 1
ATOM 2164 C CA . HIS B 1 124 ? -1.604 -17.047 -8.844 1 98.94 124 HIS B CA 1
ATOM 2165 C C . HIS B 1 124 ? -0.679 -17.812 -7.906 1 98.94 124 HIS B C 1
ATOM 2167 O O . HIS B 1 124 ? -1.145 -18.562 -7.039 1 98.94 124 HIS B O 1
ATOM 2173 N N . GLY B 1 125 ? 0.62 -17.719 -8.133 1 98.75 125 GLY B N 1
ATOM 2174 C CA . GLY B 1 125 ? 1.605 -18.25 -7.203 1 98.75 125 GLY B CA 1
ATOM 2175 C C . GLY B 1 125 ? 1.699 -17.469 -5.91 1 98.75 125 GLY B C 1
ATOM 2176 O O . GLY B 1 125 ? 1.166 -16.359 -5.812 1 98.75 125 GLY B O 1
ATOM 2177 N N . VAL B 1 126 ? 2.379 -18.062 -4.914 1 98.31 126 VAL B N 1
ATOM 2178 C CA . VAL B 1 126 ? 2.578 -17.359 -3.652 1 98.31 126 VAL B CA 1
ATOM 2179 C C . VAL B 1 126 ? 3.68 -16.312 -3.816 1 98.31 126 VAL B C 1
ATOM 2181 O O . VAL B 1 126 ? 4.461 -16.375 -4.77 1 98.31 126 VAL B O 1
ATOM 2184 N N . LEU B 1 127 ? 3.674 -15.367 -2.93 1 98.56 127 LEU B N 1
ATOM 2185 C CA . LEU B 1 127 ? 4.684 -14.312 -2.971 1 98.56 127 LEU B CA 1
ATOM 2186 C C . LEU B 1 127 ? 6.086 -14.914 -3.016 1 98.56 127 LEU B C 1
ATOM 2188 O O . LEU B 1 127 ? 6.426 -15.781 -2.205 1 98.56 127 LEU B O 1
ATOM 2192 N N . ALA B 1 128 ? 6.902 -14.461 -3.992 1 98.44 128 ALA B N 1
ATOM 2193 C CA . ALA B 1 128 ? 8.234 -15.016 -4.219 1 98.44 128 ALA B CA 1
ATOM 2194 C C . ALA B 1 128 ? 9.234 -13.922 -4.574 1 98.44 128 ALA B C 1
ATOM 2196 O O . ALA B 1 128 ? 9.5 -13.672 -5.754 1 98.44 128 ALA B O 1
ATOM 2197 N N . PRO B 1 129 ? 9.805 -13.266 -3.537 1 98.62 129 PRO B N 1
ATOM 2198 C CA . PRO B 1 129 ? 10.898 -12.336 -3.838 1 98.62 129 PRO B CA 1
ATOM 2199 C C . PRO B 1 129 ? 12.086 -13.023 -4.516 1 98.62 129 PRO B C 1
ATOM 2201 O O . PRO B 1 129 ? 12.453 -14.141 -4.148 1 98.62 129 PRO B O 1
ATOM 2204 N N . ILE B 1 130 ? 12.602 -12.414 -5.453 1 98 130 ILE B N 1
ATOM 2205 C CA . ILE B 1 130 ? 13.695 -13.031 -6.188 1 98 130 ILE B CA 1
ATOM 2206 C C . ILE B 1 130 ? 15 -12.305 -5.883 1 98 130 ILE B C 1
ATOM 2208 O O . ILE B 1 130 ? 15.078 -11.078 -6.008 1 98 130 ILE B O 1
ATOM 2212 N N . GLY B 1 131 ? 16.031 -13.047 -5.488 1 95.56 131 GLY B N 1
ATOM 2213 C CA . GLY B 1 131 ? 17.391 -12.539 -5.328 1 95.56 131 GLY B CA 1
ATOM 2214 C C . GLY B 1 131 ? 17.688 -12.086 -3.912 1 95.56 131 GLY B C 1
ATOM 2215 O O . GLY B 1 131 ? 18.844 -12.094 -3.488 1 95.56 131 GLY B O 1
ATOM 2216 N N . ALA B 1 132 ? 16.703 -11.609 -3.148 1 97.81 132 ALA B N 1
ATOM 2217 C CA . ALA B 1 132 ? 16.844 -11.141 -1.77 1 97.81 132 ALA B CA 1
ATOM 2218 C C . ALA B 1 132 ? 15.5 -11.234 -1.035 1 97.81 132 ALA B C 1
ATOM 2220 O O . ALA B 1 132 ? 14.445 -11.266 -1.663 1 97.81 132 ALA B O 1
ATOM 2221 N N . PRO B 1 133 ? 15.555 -11.438 0.297 1 98.25 133 PRO B N 1
ATOM 2222 C CA . PRO B 1 133 ? 14.297 -11.281 1.036 1 98.25 133 PRO B CA 1
ATOM 2223 C C . PRO B 1 133 ? 13.672 -9.906 0.84 1 98.25 133 PRO B C 1
ATOM 2225 O O . PRO B 1 133 ? 14.375 -8.938 0.545 1 98.25 133 PRO B O 1
ATOM 2228 N N . GLY B 1 134 ? 12.383 -9.852 0.92 1 97.62 134 GLY B N 1
ATOM 2229 C CA . GLY B 1 134 ? 11.703 -8.586 0.693 1 97.62 134 GLY B CA 1
ATOM 2230 C C . GLY B 1 134 ? 10.562 -8.344 1.658 1 97.62 134 GLY B C 1
ATOM 2231 O O . GLY B 1 134 ? 9.992 -9.289 2.203 1 97.62 134 GLY B O 1
ATOM 2232 N N . ARG B 1 135 ? 10.305 -7.082 1.941 1 98.12 135 ARG B N 1
ATOM 2233 C CA . ARG B 1 135 ? 9.125 -6.641 2.686 1 98.12 135 ARG B CA 1
ATOM 2234 C C . ARG B 1 135 ? 8.094 -6.016 1.754 1 98.12 135 ARG B C 1
ATOM 2236 O O . ARG B 1 135 ? 8.43 -5.176 0.92 1 98.12 135 ARG B O 1
ATOM 2243 N N . TYR B 1 136 ? 6.789 -6.457 1.872 1 98.62 136 TYR B N 1
ATOM 2244 C CA . TYR B 1 136 ? 5.715 -6.012 0.993 1 98.62 136 TYR B CA 1
ATOM 2245 C C . TYR B 1 136 ? 4.5 -5.566 1.799 1 98.62 136 TYR B C 1
ATOM 2247 O O . TYR B 1 136 ? 4.141 -6.199 2.795 1 98.62 136 TYR B O 1
ATOM 2255 N N . ALA B 1 137 ? 3.973 -4.414 1.475 1 98.88 137 ALA B N 1
ATOM 2256 C CA . ALA B 1 137 ? 2.607 -4.121 1.909 1 98.88 137 ALA B CA 1
ATOM 2257 C C . ALA B 1 137 ? 1.588 -4.863 1.048 1 98.88 137 ALA B C 1
ATOM 2259 O O . ALA B 1 137 ? 1.687 -4.859 -0.181 1 98.88 137 ALA B O 1
ATOM 2260 N N . VAL B 1 138 ? 0.688 -5.496 1.682 1 98.88 138 VAL B N 1
ATOM 2261 C CA . VAL B 1 138 ? -0.354 -6.246 0.989 1 98.88 138 VAL B CA 1
ATOM 2262 C C . VAL B 1 138 ? -1.723 -5.656 1.319 1 98.88 138 VAL B C 1
ATOM 2264 O O . VAL B 1 138 ? -2.104 -5.57 2.488 1 98.88 138 VAL B O 1
ATOM 2267 N N . VAL B 1 139 ? -2.379 -5.145 0.316 1 98.94 139 VAL B N 1
ATOM 2268 C CA . VAL B 1 139 ? -3.76 -4.695 0.448 1 98.94 139 VAL B CA 1
ATOM 2269 C C . VAL B 1 139 ? -4.711 -5.797 -0.012 1 98.94 139 VAL B C 1
ATOM 2271 O O . VAL B 1 139 ? -4.746 -6.141 -1.196 1 98.94 139 VAL B O 1
ATOM 2274 N N . ASP B 1 140 ? -5.426 -6.375 0.904 1 98.75 140 ASP B N 1
ATOM 2275 C CA . ASP B 1 140 ? -6.305 -7.488 0.57 1 98.75 140 ASP B CA 1
ATOM 2276 C C . ASP B 1 140 ? -7.539 -7.508 1.469 1 98.75 140 ASP B C 1
ATOM 2278 O O . ASP B 1 140 ? -7.781 -6.555 2.215 1 98.75 140 ASP B O 1
ATOM 2282 N N . ARG B 1 141 ? -8.398 -8.508 1.319 1 98.69 141 ARG B N 1
ATOM 2283 C CA . ARG B 1 141 ? -9.703 -8.602 1.962 1 98.69 141 ARG B CA 1
ATOM 2284 C C . ARG B 1 141 ? -9.57 -9.086 3.404 1 98.69 141 ARG B C 1
ATOM 2286 O O . ARG B 1 141 ? -8.938 -10.109 3.668 1 98.69 141 ARG B O 1
ATOM 2293 N N . ILE B 1 142 ? -10.133 -8.367 4.305 1 98.25 142 ILE B N 1
ATOM 2294 C CA . ILE B 1 142 ? -10.32 -8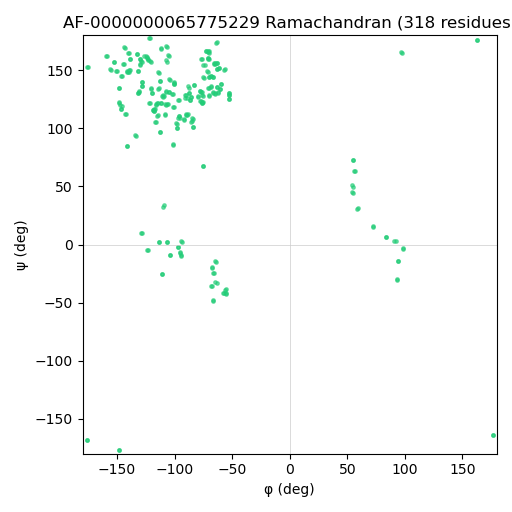.781 5.691 1 98.25 142 ILE B CA 1
ATOM 2295 C C . ILE B 1 142 ? -11.805 -9.031 5.961 1 98.25 142 ILE B C 1
ATOM 2297 O O . ILE B 1 142 ? -12.641 -8.164 5.703 1 98.25 142 ILE B O 1
ATOM 2301 N N . GLY B 1 143 ? -12.148 -10.117 6.457 1 97.81 143 GLY B N 1
ATOM 2302 C CA . GLY B 1 143 ? -13.539 -10.438 6.75 1 97.81 143 GLY B CA 1
ATOM 2303 C C . GLY B 1 143 ? -13.773 -11.922 6.949 1 97.81 143 GLY B C 1
ATOM 2304 O O . GLY B 1 143 ? -12.844 -12.727 6.855 1 97.81 143 GLY B O 1
ATOM 2305 N N . PRO B 1 144 ? -15 -12.273 7.293 1 97.62 144 PRO B N 1
ATOM 2306 C CA . PRO B 1 144 ? -15.328 -13.68 7.535 1 97.62 144 PRO B CA 1
ATOM 2307 C C . PRO B 1 144 ? -15.352 -14.508 6.254 1 97.62 144 PRO B C 1
ATOM 2309 O O . PRO B 1 144 ? -15.312 -13.953 5.152 1 97.62 144 PRO B O 1
ATOM 2312 N N . GLY B 1 145 ? -15.352 -15.828 6.367 1 96.69 145 GLY B N 1
ATOM 2313 C CA . GLY B 1 145 ? -15.453 -16.75 5.242 1 96.69 145 GLY B CA 1
ATOM 2314 C C . GLY B 1 145 ? -14.117 -17.266 4.77 1 96.69 145 GLY B C 1
ATOM 2315 O O . GLY B 1 145 ? -13.07 -16.703 5.094 1 96.69 145 GLY B O 1
ATOM 2316 N N . ALA B 1 146 ? -14.141 -18.312 3.973 1 96.5 146 ALA B N 1
ATOM 2317 C CA . ALA B 1 146 ? -12.938 -18.922 3.434 1 96.5 146 ALA B CA 1
ATOM 2318 C C . ALA B 1 146 ? -12.477 -18.219 2.16 1 96.5 146 ALA B C 1
ATOM 2320 O O . ALA B 1 146 ? -13.07 -18.406 1.095 1 96.5 146 ALA B O 1
ATOM 2321 N N . ASN B 1 147 ? -11.469 -17.5 2.26 1 98.06 147 ASN B N 1
ATOM 2322 C CA . ASN B 1 147 ? -10.977 -16.703 1.14 1 98.06 147 ASN B CA 1
ATOM 2323 C C . ASN B 1 147 ? -9.656 -17.25 0.601 1 98.06 147 ASN B C 1
ATOM 2325 O O . ASN B 1 147 ? -8.758 -16.484 0.247 1 98.06 147 ASN B O 1
ATOM 2329 N N . LEU B 1 148 ? -9.469 -18.516 0.663 1 98 148 LEU B N 1
ATOM 2330 C CA . LEU B 1 148 ? -8.266 -19.156 0.153 1 98 148 LEU B CA 1
ATOM 2331 C C . LEU B 1 148 ? -8.586 -20.531 -0.413 1 98 148 LEU B C 1
ATOM 2333 O O . LEU B 1 148 ? -9.18 -21.359 0.273 1 98 148 LEU B O 1
ATOM 2337 N N . GLN B 1 149 ? -8.32 -20.688 -1.65 1 98.25 149 GLN B N 1
ATOM 2338 C CA . GLN B 1 149 ? -8.32 -22 -2.307 1 98.25 149 GLN B CA 1
ATOM 2339 C C . GLN B 1 149 ? -6.949 -22.312 -2.896 1 98.25 149 GLN B C 1
ATOM 2341 O O . GLN B 1 149 ? -6.34 -21.469 -3.557 1 98.25 149 GLN B O 1
ATOM 2346 N N . GLU B 1 150 ? -6.488 -23.484 -2.676 1 98.38 150 GLU B N 1
ATOM 2347 C CA . GLU B 1 150 ? -5.176 -23.906 -3.162 1 98.38 150 GLU B CA 1
ATOM 2348 C C . GLU B 1 150 ? -5.305 -25.016 -4.215 1 98.38 150 GLU B C 1
ATOM 2350 O O . GLU B 1 150 ? -6.25 -25.797 -4.18 1 98.38 150 GLU B O 1
ATOM 2355 N N . TYR B 1 151 ? -4.406 -25.031 -5.129 1 98.56 151 TYR B N 1
ATOM 2356 C CA . TYR B 1 151 ? -4.301 -26.062 -6.156 1 98.56 151 TYR B CA 1
ATOM 2357 C C . TYR B 1 151 ? -2.861 -26.531 -6.305 1 98.56 151 TYR B C 1
ATOM 2359 O O . TYR B 1 151 ?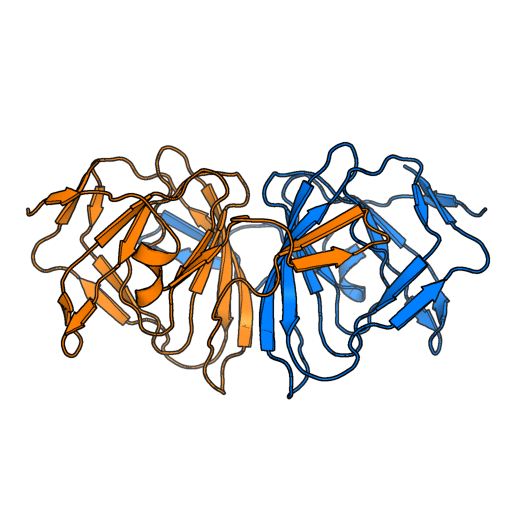 -2.078 -25.938 -7.055 1 98.56 151 TYR B O 1
ATOM 2367 N N . PRO B 1 152 ? -2.533 -27.625 -5.59 1 98.31 152 PRO B N 1
ATOM 2368 C CA . PRO B 1 152 ? -1.229 -28.234 -5.863 1 98.31 152 PRO B CA 1
ATOM 2369 C C . PRO B 1 152 ? -1.107 -28.75 -7.297 1 98.31 152 PRO B C 1
ATOM 2371 O O . PRO B 1 152 ? -2.008 -29.422 -7.789 1 98.31 152 PRO B O 1
ATOM 2374 N N . LEU B 1 153 ? -0.072 -28.406 -7.941 1 98.12 153 LEU B N 1
ATOM 2375 C CA . LEU B 1 153 ? 0.108 -28.828 -9.328 1 98.12 153 LEU B CA 1
ATOM 2376 C C . LEU B 1 153 ? 0.546 -30.281 -9.391 1 98.12 153 LEU B C 1
ATOM 2378 O O . LEU B 1 153 ? 1.535 -30.672 -8.766 1 98.12 153 LEU B O 1
ATOM 2382 N N . PRO B 1 154 ? -0.228 -31.047 -10.109 1 97 154 PRO B N 1
ATOM 2383 C CA . PRO B 1 154 ? 0.196 -32.438 -10.242 1 97 154 PRO B CA 1
ATOM 2384 C C . PRO B 1 154 ? 1.618 -32.562 -10.789 1 97 154 PRO B C 1
ATOM 2386 O O . PRO B 1 154 ? 2.365 -33.469 -10.359 1 97 154 PRO B O 1
ATOM 2389 N N . VAL B 1 155 ? 1.969 -31.797 -11.766 1 97.38 155 VAL B N 1
ATOM 2390 C CA . VAL B 1 155 ? 3.324 -31.672 -12.289 1 97.38 155 VAL B CA 1
ATOM 2391 C C . VAL B 1 155 ? 3.807 -30.234 -12.125 1 97.38 155 VAL B C 1
ATOM 2393 O O . VAL B 1 155 ? 3.293 -29.312 -12.781 1 97.38 155 VAL B O 1
ATOM 2396 N N . PRO B 1 156 ? 4.828 -30.078 -11.312 1 98.19 156 PRO B N 1
ATOM 2397 C CA . PRO B 1 156 ? 5.332 -28.719 -11.117 1 98.19 156 PRO B CA 1
ATOM 2398 C C . PRO B 1 156 ? 5.875 -28.109 -12.406 1 98.19 156 PRO B C 1
ATOM 2400 O O . PRO B 1 156 ? 6.203 -28.828 -13.352 1 98.19 156 PRO B O 1
ATOM 2403 N N . LEU B 1 157 ? 5.875 -26.766 -12.414 1 98.69 157 LEU B N 1
ATOM 2404 C CA . LEU B 1 157 ? 6.504 -26.031 -13.5 1 98.69 157 LEU B CA 1
ATOM 2405 C C . LEU B 1 157 ? 7.84 -25.438 -13.055 1 98.69 157 LEU B C 1
ATOM 2407 O O . LEU B 1 157 ? 7.984 -25.016 -11.906 1 98.69 157 LEU B O 1
ATOM 2411 N N . LEU B 1 158 ? 8.781 -25.453 -13.938 1 98.62 158 LEU B N 1
ATOM 2412 C CA . LEU B 1 158 ? 10.047 -24.781 -13.68 1 98.62 158 LEU B CA 1
ATOM 2413 C C . LEU B 1 158 ? 10.055 -23.391 -14.312 1 98.62 158 LEU B C 1
ATOM 2415 O O . LEU B 1 158 ? 10.117 -23.25 -15.531 1 98.62 158 LEU B O 1
ATOM 2419 N 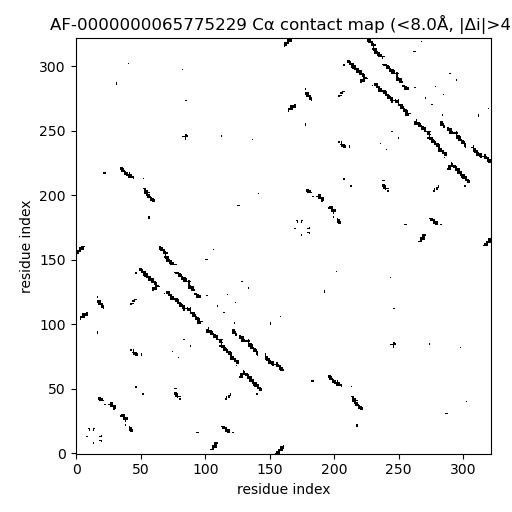N . VAL B 1 159 ? 9.992 -22.328 -13.492 1 98.81 159 VAL B N 1
ATOM 2420 C CA . VAL B 1 159 ? 9.969 -20.953 -13.977 1 98.81 159 VAL B CA 1
ATOM 2421 C C . VAL B 1 159 ? 11.391 -20.453 -14.195 1 98.81 159 VAL B C 1
ATOM 2423 O O . VAL B 1 159 ? 12.242 -20.562 -13.312 1 98.81 159 VAL B O 1
ATOM 2426 N N . GLU B 1 160 ? 11.656 -19.953 -15.375 1 97.75 160 GLU B N 1
ATOM 2427 C CA . GLU B 1 160 ? 13.008 -19.5 -15.68 1 97.75 160 GLU B CA 1
ATOM 2428 C C . GLU B 1 160 ? 12.984 -18.25 -16.562 1 97.75 160 GLU B C 1
ATOM 2430 O O . GLU B 1 160 ? 11.938 -17.875 -17.094 1 97.75 160 GLU B O 1
ATOM 2435 N N . GLY B 1 161 ? 14.219 -17.656 -16.672 1 89.38 161 GLY B N 1
ATOM 2436 C CA . GLY B 1 161 ? 14.352 -16.453 -17.5 1 89.38 161 GLY B CA 1
ATOM 2437 C C . GLY B 1 161 ? 15.25 -15.406 -16.875 1 89.38 161 GLY B C 1
ATOM 2438 O O . GLY B 1 161 ? 15.633 -15.516 -15.703 1 89.38 161 GLY B O 1
#

Solvent-accessible surface area (backbone atoms only — not comparable to full-atom values): 16512 Å² total; per-residue (Å²): 115,53,76,40,63,52,42,85,70,44,56,77,77,38,47,90,51,26,26,56,36,70,89,86,64,81,53,77,40,70,39,79,94,64,44,22,33,32,36,71,60,45,37,80,67,44,55,40,93,75,32,42,75,28,37,23,40,36,46,32,47,52,38,57,82,70,33,78,46,46,51,32,31,27,23,72,46,18,13,45,26,44,35,25,32,71,30,46,24,32,48,48,36,36,29,44,72,60,91,86,37,75,40,80,70,47,34,25,49,44,54,68,48,42,22,38,26,38,33,51,52,37,38,24,46,65,92,32,20,47,84,38,60,30,44,27,44,31,45,28,58,43,57,82,77,87,53,69,47,76,46,71,43,92,68,38,33,38,34,36,122,117,54,75,41,62,52,41,86,71,42,56,75,78,38,47,92,49,25,27,56,36,68,88,85,65,80,54,77,40,68,38,79,94,64,44,21,33,33,36,72,59,45,38,81,66,44,55,41,93,74,33,42,75,26,37,25,39,36,45,31,46,52,41,57,82,70,31,78,47,44,50,33,32,27,21,72,46,18,13,45,26,44,35,25,32,72,30,48,24,33,47,47,36,36,30,43,72,61,92,85,38,76,39,80,70,47,34,28,51,44,53,68,46,42,24,38,26,37,33,52,52,38,38,25,46,65,92,32,20,46,83,39,58,31,43,28,43,32,46,28,58,42,58,83,77,86,51,69,48,78,48,71,43,92,70,38,33,39,34,36,123

Foldseek 3Di:
DAAAEADEDDQVVCVVFWFKDDDPDFAPDQDPVRPDGHNPDGTPKFFAPFWDKDKDKDWFFADEPQDKFFKKKFFQGIKKKKWFPPQFKWKKKWADDDPNDGDDIHIHIDGGGMMIIGGHGTIITDTHGYPGTTMIIMIMIDGDDDGMDMDGHPDIYGYHD/DAAAEADEDDQVVCVVFWFKDDDPDFAPDQDPVRPDGHNPDGTPKFFAPFWDKDKDKDWFFADEPQDKAFKKKFFQGIKKKKWFPPQFKWKKKWADDDPNDGDDIHIHIDGGGMMIIGGHGTIITDTHGYPGTTMIIMIMIDGDDDGMDMDGHPDIYGYHD